Protein AF-A0A3B8Z4P3-F1 (afdb_monomer_lite)

Sequence (213 aa):
MPDVTVLRRQRYLVLLTFVLATAVILSGFALGPSGKSRAAFTLEGNPIWDAGARAEALLPPEGRDVPLFVGPGLEEGEGNVLALSVLRELSRRHDEVMANDRISRHFASHYSSMVQMEVTGPWGMAETVRMIMNQESPVSQQINWTGPRFEDATDADLANVLTRLFEIESESGRRPYAKFVSGLEQQTDGSWRAGAFYILGMANTNSLYGPNG

Foldseek 3Di:
DPDPVVVVVVVVVVVVVVVVVVVVVVVCVVVPDDAPDCCVQADPPDPPRNVVVVCCVVVPLAWDKDKDKDFDDPPRPFDFCLFLVNLVVVVVVQVVQCVDPLRQVFFDWDQDPLQRGTDTGWADPSVSLQCLQQVNGPVVVVLVPDDHHSVPDDQVSSLSSVVSLQPDADPVRDRPNQVQFAPWDQDPVSGIGGRIGIIITIGNVCSVVPPRD

Radius of gyration: 30.02 Å; chains: 1; bounding box: 60×38×106 Å

pLDDT: mean 79.52, std 14.69, range [38.44, 97.56]

Secondary structure (DSSP, 8-state):
---HHHHHHHHHHHHHHHHHHHHHHHHHHHSS--S--GGGG--TT-TTT-HHHHHHHHS-SSSEE-PEEE---TTS----TTSHHHHHHHHHHHHHHHH-HHHHTTBPEEEETTTTEEEES-B-HHHHHHHHHTT-SHHHHHTT--S--GGG--HHHHHHHHHHHHT---TTS--HHHHTEET-EE-TTS-EE-SEEEEB-EE-HHHHH-TT-

Structure (mmCIF, N/CA/C/O backbone):
data_AF-A0A3B8Z4P3-F1
#
_entry.id   AF-A0A3B8Z4P3-F1
#
loop_
_atom_site.group_PDB
_atom_site.id
_atom_site.type_symbol
_atom_site.label_atom_id
_atom_site.label_alt_id
_atom_site.label_comp_id
_atom_site.label_asym_id
_atom_site.label_entity_id
_atom_site.label_seq_id
_atom_site.pdbx_PDB_ins_code
_atom_site.Cartn_x
_atom_site.Cartn_y
_atom_site.Cartn_z
_atom_site.occupancy
_atom_site.B_iso_or_equiv
_atom_site.auth_seq_id
_atom_site.auth_comp_id
_atom_site.auth_asym_id
_atom_site.auth_atom_id
_atom_site.pdbx_PDB_model_num
ATOM 1 N N . MET A 1 1 ? 31.392 6.139 -85.429 1.00 55.06 1 MET A N 1
ATOM 2 C CA . MET A 1 1 ? 30.644 5.273 -84.490 1.00 55.06 1 MET A CA 1
ATOM 3 C C . MET A 1 1 ? 31.539 5.035 -83.285 1.00 55.06 1 MET A C 1
ATOM 5 O O . MET A 1 1 ? 32.701 4.723 -83.522 1.00 55.06 1 MET A O 1
ATOM 9 N N . PRO A 1 2 ? 31.085 5.260 -82.040 1.00 59.06 2 PRO A N 1
ATOM 10 C CA . PRO A 1 2 ? 31.928 5.009 -80.878 1.00 59.06 2 PRO A CA 1
ATOM 11 C C . PRO A 1 2 ? 32.243 3.513 -80.792 1.00 59.06 2 PRO A C 1
ATOM 13 O O . PRO A 1 2 ? 31.369 2.681 -81.033 1.00 59.06 2 PRO A O 1
ATOM 16 N N . ASP A 1 3 ? 33.494 3.186 -80.480 1.00 75.94 3 ASP A N 1
ATOM 17 C CA . ASP A 1 3 ? 33.961 1.810 -80.356 1.00 75.94 3 ASP A CA 1
ATOM 18 C C . ASP A 1 3 ? 33.154 1.077 -79.270 1.00 75.94 3 ASP A C 1
ATOM 20 O O . ASP A 1 3 ? 33.054 1.518 -78.119 1.00 75.94 3 ASP A O 1
ATOM 24 N N . VAL A 1 4 ? 32.549 -0.048 -79.651 1.00 72.44 4 VAL A N 1
ATOM 25 C CA . VAL A 1 4 ? 31.680 -0.868 -78.796 1.00 72.44 4 VAL A CA 1
ATOM 26 C C . VAL A 1 4 ? 32.416 -1.315 -77.528 1.00 72.44 4 VAL A C 1
ATOM 28 O O . VAL A 1 4 ? 31.800 -1.463 -76.469 1.00 72.44 4 VAL A O 1
ATOM 31 N N . THR A 1 5 ? 33.738 -1.479 -77.600 1.00 74.50 5 THR A N 1
ATOM 32 C CA . THR A 1 5 ? 34.575 -1.832 -76.447 1.00 74.50 5 THR A CA 1
ATOM 33 C C . THR A 1 5 ? 34.706 -0.681 -75.443 1.00 74.50 5 THR A C 1
ATOM 35 O O . THR A 1 5 ? 34.626 -0.910 -74.232 1.00 74.50 5 THR A O 1
ATOM 38 N N . VAL A 1 6 ? 34.802 0.563 -75.922 1.00 77.12 6 VAL A N 1
ATOM 39 C CA . VAL A 1 6 ? 34.868 1.780 -75.096 1.00 77.12 6 VAL A CA 1
ATOM 40 C C . VAL A 1 6 ? 33.536 2.025 -74.390 1.00 77.12 6 VAL A C 1
ATOM 42 O O . VAL A 1 6 ? 33.515 2.237 -73.176 1.00 77.12 6 VAL A O 1
ATOM 45 N N . LEU A 1 7 ? 32.419 1.897 -75.113 1.00 75.69 7 LEU A N 1
ATOM 46 C CA . LEU A 1 7 ? 31.072 2.023 -74.543 1.00 75.69 7 LEU A CA 1
ATOM 47 C C . LEU A 1 7 ? 30.794 0.947 -73.482 1.00 75.69 7 LEU A C 1
ATOM 49 O O . LEU A 1 7 ? 30.212 1.228 -72.431 1.00 75.69 7 LEU A O 1
ATOM 53 N N . ARG A 1 8 ? 31.251 -0.290 -73.716 1.00 79.00 8 ARG A N 1
ATOM 54 C CA . ARG A 1 8 ? 31.120 -1.395 -72.757 1.00 79.00 8 ARG A CA 1
ATOM 55 C C . ARG A 1 8 ? 31.940 -1.137 -71.487 1.00 79.00 8 ARG A C 1
ATOM 57 O O . ARG A 1 8 ? 31.427 -1.342 -70.389 1.00 79.00 8 ARG A O 1
ATOM 64 N N . ARG A 1 9 ? 33.174 -0.639 -71.615 1.00 80.81 9 ARG A N 1
ATOM 65 C CA . ARG A 1 9 ? 34.031 -0.285 -70.470 1.00 80.81 9 ARG A CA 1
ATOM 66 C C . ARG A 1 9 ? 33.449 0.871 -69.652 1.00 80.81 9 ARG A C 1
ATOM 68 O O . ARG A 1 9 ? 33.420 0.778 -68.429 1.00 80.81 9 ARG A O 1
ATOM 75 N N . GLN A 1 10 ? 32.928 1.910 -70.308 1.00 83.25 10 GLN A N 1
ATOM 76 C CA . GLN A 1 10 ? 32.248 3.025 -69.637 1.00 83.25 10 GLN A CA 1
ATOM 77 C C . GLN A 1 10 ? 31.000 2.563 -68.878 1.00 83.25 10 GLN A C 1
ATOM 79 O O . GLN A 1 10 ? 30.818 2.945 -67.726 1.00 83.25 10 GLN A O 1
ATOM 84 N N . ARG A 1 11 ? 30.183 1.679 -69.466 1.00 84.81 11 ARG A N 1
ATOM 85 C CA . ARG A 1 11 ? 29.012 1.100 -68.789 1.00 84.81 11 ARG A CA 1
ATOM 86 C C . ARG A 1 11 ? 29.397 0.344 -67.516 1.00 84.81 11 ARG A C 1
ATOM 88 O O . ARG A 1 11 ? 28.762 0.546 -66.486 1.00 84.81 11 ARG A O 1
ATOM 95 N N . TYR A 1 12 ? 30.425 -0.504 -67.567 1.00 89.00 12 TYR A N 1
ATOM 96 C CA . TYR A 1 12 ? 30.885 -1.223 -66.374 1.00 89.00 12 TYR A CA 1
ATOM 97 C C . TYR A 1 12 ? 31.449 -0.284 -65.309 1.00 89.00 12 TYR A C 1
ATOM 99 O O . TYR A 1 12 ? 31.212 -0.505 -64.127 1.00 89.00 12 TYR A O 1
ATOM 107 N N . LEU A 1 13 ? 32.137 0.783 -65.716 1.00 90.44 13 LEU A N 1
ATOM 108 C CA . LEU A 1 13 ? 32.695 1.764 -64.789 1.00 90.44 13 LEU A CA 1
ATOM 109 C C . LEU A 1 13 ? 31.592 2.569 -64.083 1.00 90.44 13 LEU A C 1
ATOM 111 O O . LEU A 1 13 ? 31.631 2.723 -62.864 1.00 90.44 13 LEU A O 1
ATOM 115 N N . VAL A 1 14 ? 30.558 2.995 -64.815 1.00 91.94 14 VAL A N 1
ATOM 116 C CA . VAL A 1 14 ? 29.373 3.657 -64.241 1.00 91.94 14 VAL A CA 1
ATOM 117 C C . VAL A 1 14 ? 28.626 2.728 -63.283 1.00 91.94 14 VAL A C 1
ATOM 119 O O . VAL A 1 14 ? 28.297 3.142 -62.175 1.00 91.94 14 VAL A O 1
ATOM 122 N N . LEU A 1 15 ? 28.410 1.464 -63.664 1.00 92.25 15 LEU A N 1
ATOM 123 C CA . LEU A 1 15 ? 27.760 0.477 -62.795 1.00 92.25 15 LEU A CA 1
ATOM 124 C C . LEU A 1 15 ? 28.571 0.217 -61.522 1.00 92.25 15 LEU A C 1
ATOM 126 O O . LEU A 1 15 ? 27.997 0.185 -60.438 1.00 92.25 15 LEU A O 1
ATOM 130 N N . LEU A 1 16 ? 29.895 0.091 -61.632 1.00 93.81 16 LEU A N 1
ATOM 131 C CA . LEU A 1 16 ? 30.779 -0.072 -60.479 1.00 93.81 16 LEU A CA 1
ATOM 132 C C . LEU A 1 16 ? 30.683 1.135 -59.539 1.00 93.81 16 LEU A C 1
ATOM 134 O O . LEU A 1 16 ? 30.543 0.964 -58.333 1.00 93.81 16 LEU A O 1
ATOM 138 N N . THR A 1 17 ? 30.713 2.349 -60.093 1.00 93.12 17 THR A N 1
ATOM 139 C CA . THR A 1 17 ? 30.658 3.586 -59.302 1.00 93.12 17 THR A CA 1
ATOM 140 C C . THR A 1 17 ? 29.303 3.722 -58.606 1.00 93.12 17 THR A C 1
ATOM 142 O O . THR A 1 17 ? 29.244 4.083 -57.433 1.00 93.12 17 THR A O 1
ATOM 145 N N . PHE A 1 18 ? 28.217 3.358 -59.292 1.00 93.56 18 PHE A N 1
ATOM 146 C CA . PHE A 1 18 ? 26.873 3.328 -58.722 1.00 93.56 18 PHE A CA 1
ATOM 147 C C . PHE A 1 18 ? 26.757 2.321 -57.572 1.00 93.56 18 PHE A C 1
ATOM 149 O O . PHE A 1 18 ? 26.226 2.660 -56.517 1.00 93.56 18 PHE A O 1
ATOM 156 N N . VAL A 1 19 ? 27.291 1.107 -57.737 1.00 94.12 19 VAL A N 1
ATOM 157 C CA . VAL A 1 19 ? 27.301 0.088 -56.676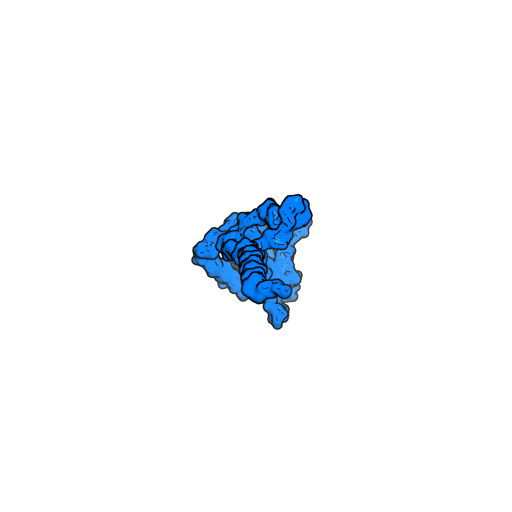 1.00 94.12 19 VAL A CA 1
ATOM 158 C C . VAL A 1 19 ? 28.101 0.568 -55.466 1.00 94.12 19 VAL A C 1
ATOM 160 O O . VAL A 1 19 ? 27.628 0.437 -54.340 1.00 94.12 19 VAL A O 1
ATOM 163 N N . LEU A 1 20 ? 29.271 1.174 -55.682 1.00 93.94 20 LEU A N 1
ATOM 164 C CA . LEU A 1 20 ? 30.115 1.682 -54.598 1.00 93.94 20 LEU A CA 1
ATOM 165 C C . LEU A 1 20 ? 29.435 2.826 -53.841 1.00 93.94 20 LEU A C 1
ATOM 167 O O . LEU A 1 20 ? 29.378 2.802 -52.614 1.00 93.94 20 LEU A O 1
ATOM 171 N N . ALA A 1 21 ? 28.855 3.787 -54.564 1.00 91.06 21 ALA A N 1
ATOM 172 C CA . ALA A 1 21 ? 28.101 4.883 -53.964 1.00 91.06 21 ALA A CA 1
ATOM 173 C C . ALA A 1 21 ? 26.883 4.368 -53.180 1.00 91.06 21 ALA A C 1
ATOM 175 O O . ALA A 1 21 ? 26.631 4.807 -52.060 1.00 91.06 21 ALA A O 1
ATOM 176 N N . THR A 1 22 ? 26.167 3.386 -53.730 1.00 89.81 22 THR A N 1
ATOM 177 C CA . THR A 1 22 ? 25.009 2.771 -53.069 1.00 89.81 22 THR A CA 1
ATOM 178 C C . THR A 1 22 ? 25.423 2.028 -51.799 1.00 89.81 22 THR A C 1
ATOM 180 O O . THR A 1 22 ? 24.759 2.164 -50.776 1.00 89.81 22 THR A O 1
ATOM 183 N N . ALA A 1 23 ? 26.539 1.294 -51.818 1.00 88.00 23 ALA A N 1
ATOM 184 C CA . ALA A 1 23 ? 27.059 0.597 -50.643 1.00 88.00 23 ALA A CA 1
ATOM 185 C C . ALA A 1 23 ? 27.457 1.570 -49.519 1.00 88.00 23 ALA A C 1
ATOM 187 O O . ALA A 1 23 ? 27.154 1.320 -48.354 1.00 88.00 23 ALA A O 1
ATOM 188 N N . VAL A 1 24 ? 28.069 2.708 -49.867 1.00 87.50 24 VAL A N 1
ATOM 189 C CA . VAL A 1 24 ? 28.395 3.774 -48.906 1.00 87.50 24 VAL A CA 1
ATOM 190 C C . VAL A 1 24 ? 27.126 4.360 -48.285 1.00 87.50 24 VAL A C 1
ATOM 192 O O . VAL A 1 24 ? 27.052 4.472 -47.065 1.00 87.50 24 VAL A O 1
ATOM 195 N N . ILE A 1 25 ? 26.097 4.662 -49.082 1.00 85.19 25 ILE A N 1
ATOM 196 C CA . ILE A 1 25 ? 24.823 5.193 -48.568 1.00 85.19 25 ILE A CA 1
ATOM 197 C C . ILE A 1 25 ? 24.126 4.165 -47.664 1.00 85.19 25 ILE A C 1
ATOM 199 O O . ILE A 1 25 ? 23.678 4.500 -46.568 1.00 85.19 25 ILE A O 1
ATOM 203 N N . LEU A 1 26 ? 24.068 2.901 -48.092 1.00 84.44 26 LEU A N 1
ATOM 204 C CA . LEU A 1 26 ? 23.396 1.842 -47.340 1.00 84.44 26 LEU A CA 1
ATOM 205 C C . LEU A 1 26 ? 24.122 1.461 -46.044 1.00 84.44 26 LEU A C 1
ATOM 207 O O . LEU A 1 26 ? 23.471 1.012 -45.102 1.00 84.44 26 LEU A O 1
ATOM 211 N N . SER A 1 27 ? 25.436 1.694 -45.945 1.00 79.69 27 SER A N 1
ATOM 212 C CA . SER A 1 27 ? 26.188 1.476 -44.700 1.00 79.69 27 SER A CA 1
ATOM 213 C C . SER A 1 27 ? 25.663 2.316 -43.526 1.00 79.69 27 SER A C 1
ATOM 215 O O . SER A 1 27 ? 25.722 1.872 -42.379 1.00 79.69 27 SER A O 1
ATOM 217 N N . GLY A 1 28 ? 25.049 3.473 -43.807 1.00 67.69 28 GLY A N 1
ATOM 218 C CA . GLY A 1 28 ? 24.414 4.318 -42.796 1.00 67.69 28 GLY A CA 1
ATOM 219 C C . GLY A 1 28 ? 23.202 3.671 -42.118 1.00 67.69 28 GLY A C 1
ATOM 220 O O . GLY A 1 28 ? 22.924 3.981 -40.965 1.00 67.69 28 GLY A O 1
ATOM 221 N N . PHE A 1 29 ? 22.518 2.723 -42.771 1.00 71.62 29 PHE A N 1
ATOM 222 C CA . PHE A 1 29 ? 21.411 1.982 -42.149 1.00 71.62 29 PHE A CA 1
ATOM 223 C C . PHE A 1 29 ? 21.894 0.933 -41.141 1.00 71.62 29 PHE A C 1
ATOM 225 O O . PHE A 1 29 ? 21.177 0.636 -40.191 1.00 71.62 29 PHE A O 1
ATOM 232 N N . ALA A 1 30 ? 23.104 0.390 -41.316 1.00 65.38 30 ALA A N 1
ATOM 233 C CA . ALA A 1 30 ? 23.699 -0.559 -40.372 1.00 65.38 30 ALA A CA 1
ATOM 234 C C . ALA A 1 30 ? 24.331 0.133 -39.150 1.00 65.38 30 ALA A C 1
ATOM 236 O O . ALA A 1 30 ? 24.453 -0.481 -38.094 1.00 65.38 30 ALA A O 1
ATOM 237 N N . LEU A 1 31 ? 24.733 1.400 -39.298 1.00 63.25 31 LEU A N 1
ATOM 238 C CA . LEU A 1 31 ? 25.358 2.219 -38.250 1.00 63.25 31 LEU A CA 1
ATOM 239 C C . LEU A 1 31 ? 24.393 3.238 -37.619 1.00 63.25 31 LEU A C 1
ATOM 241 O O . LEU A 1 31 ? 24.801 4.030 -36.771 1.00 63.25 31 LEU A O 1
ATOM 245 N N . GLY A 1 32 ? 23.127 3.247 -38.045 1.00 56.12 32 GLY A N 1
ATOM 246 C CA . GLY A 1 32 ? 22.099 4.119 -37.489 1.00 56.12 32 GLY A CA 1
ATOM 247 C C . GLY A 1 32 ? 21.774 3.760 -36.032 1.00 56.12 32 GLY A C 1
ATOM 248 O O . GLY A 1 32 ? 21.980 2.616 -35.622 1.00 56.12 32 GLY A O 1
ATOM 249 N N . PRO A 1 33 ? 21.247 4.701 -35.227 1.00 55.69 33 PRO A N 1
ATOM 250 C CA . PRO A 1 33 ? 20.920 4.431 -33.832 1.00 55.69 33 PRO A CA 1
ATOM 251 C C . PRO A 1 33 ? 19.849 3.337 -33.737 1.00 55.69 33 PRO A C 1
ATOM 253 O O . PRO A 1 33 ? 18.683 3.559 -34.058 1.00 55.69 33 PRO A O 1
ATOM 256 N N . SER A 1 34 ? 20.231 2.143 -33.288 1.00 57.91 34 SER A N 1
ATOM 257 C CA . SER A 1 34 ? 19.300 1.052 -33.008 1.00 57.91 34 SER A CA 1
ATOM 258 C C . SER A 1 34 ? 19.032 0.997 -31.506 1.00 57.91 34 SER A C 1
ATOM 260 O O . SER A 1 34 ? 19.802 0.409 -30.747 1.00 57.91 34 SER A O 1
ATOM 262 N N . GLY A 1 35 ? 17.950 1.622 -31.050 1.00 53.81 35 GLY A N 1
ATOM 263 C CA . GLY A 1 35 ? 17.548 1.533 -29.649 1.00 53.81 35 GLY A CA 1
ATOM 264 C C . GLY A 1 35 ? 16.204 2.190 -29.372 1.00 53.81 35 GLY A C 1
ATOM 265 O O . GLY A 1 35 ? 15.831 3.160 -30.024 1.00 53.81 35 GLY A O 1
ATOM 266 N N . LYS A 1 36 ? 15.494 1.703 -28.349 1.00 48.50 36 LYS A N 1
ATOM 267 C CA . LYS A 1 36 ? 14.300 2.353 -27.774 1.00 48.50 36 LYS A CA 1
ATOM 268 C C . LYS A 1 36 ? 14.688 3.529 -26.862 1.00 48.50 36 LYS A C 1
ATOM 270 O O . LYS A 1 36 ? 14.076 3.752 -25.821 1.00 48.50 36 LYS A O 1
ATOM 275 N N . SER A 1 37 ? 15.761 4.237 -27.211 1.00 48.34 37 SER A N 1
ATOM 276 C CA . SER A 1 37 ? 16.255 5.346 -26.405 1.00 48.34 37 SER A CA 1
ATOM 277 C C . SER A 1 37 ? 15.236 6.478 -26.440 1.00 48.34 37 SER A C 1
ATOM 279 O O . SER A 1 37 ? 14.775 6.881 -27.511 1.00 48.34 37 SER A O 1
ATOM 281 N N . ARG A 1 38 ? 14.918 7.032 -25.264 1.00 49.16 38 ARG A N 1
ATOM 282 C CA . ARG A 1 38 ? 14.058 8.219 -25.127 1.00 49.16 38 ARG A CA 1
ATOM 283 C C . ARG A 1 38 ? 14.603 9.431 -25.899 1.00 49.16 38 ARG A C 1
ATOM 285 O O . ARG A 1 38 ? 13.848 10.366 -26.141 1.00 49.16 38 ARG A O 1
ATOM 292 N N . ALA A 1 39 ? 15.861 9.371 -26.355 1.00 49.94 39 ALA A N 1
ATOM 293 C CA . ALA A 1 39 ? 16.490 10.356 -27.226 1.00 49.94 39 ALA A CA 1
ATOM 294 C C . ALA A 1 39 ? 15.756 10.573 -28.565 1.00 49.94 39 ALA A C 1
ATOM 296 O O . ALA A 1 39 ? 15.832 11.656 -29.136 1.00 49.94 39 ALA A O 1
ATOM 297 N N . ALA A 1 40 ? 14.993 9.586 -29.055 1.00 53.22 40 ALA A N 1
ATOM 298 C CA . ALA A 1 40 ? 14.166 9.751 -30.257 1.00 53.22 40 ALA A CA 1
ATOM 299 C C . ALA A 1 40 ? 13.043 10.799 -30.085 1.00 53.22 40 ALA A C 1
ATOM 301 O O . ALA A 1 40 ? 12.504 11.291 -31.073 1.00 53.22 40 ALA A O 1
ATOM 302 N N . PHE A 1 41 ? 12.707 11.151 -28.838 1.00 51.84 41 PHE A N 1
ATOM 303 C CA . PHE A 1 41 ? 11.718 12.172 -28.489 1.00 51.84 41 PHE A CA 1
ATOM 304 C C . PHE A 1 41 ? 12.361 13.463 -27.963 1.00 51.84 41 PHE A C 1
ATOM 306 O O . PHE A 1 41 ? 11.648 14.318 -27.436 1.00 51.84 41 PHE A O 1
ATOM 313 N N . THR A 1 42 ? 13.687 13.613 -28.093 1.00 56.53 42 THR A N 1
ATOM 314 C CA . THR A 1 42 ? 14.413 14.808 -27.650 1.00 56.53 42 THR A CA 1
ATOM 315 C C . THR A 1 42 ? 15.116 15.531 -28.785 1.00 56.53 42 THR A C 1
ATOM 317 O O . THR A 1 42 ? 15.856 14.921 -29.549 1.00 56.53 42 THR A O 1
ATOM 320 N N . LEU A 1 43 ? 14.931 16.850 -28.858 1.00 61.47 43 LEU A N 1
ATOM 321 C CA . LEU A 1 43 ? 15.752 17.731 -29.690 1.00 61.47 43 LEU A CA 1
ATOM 322 C C . LEU A 1 43 ? 16.875 18.310 -28.830 1.00 61.47 43 LEU A C 1
ATOM 324 O O . LEU A 1 43 ? 16.618 19.100 -27.919 1.00 61.47 43 LEU A O 1
ATOM 328 N N . GLU A 1 44 ? 18.108 17.908 -29.131 1.00 60.09 44 GLU A N 1
ATOM 329 C CA . GLU A 1 44 ? 19.313 18.384 -28.451 1.00 60.09 44 GLU A CA 1
ATOM 330 C C . GLU A 1 44 ? 19.406 19.918 -28.523 1.00 60.09 44 GLU A C 1
ATOM 332 O O . GLU A 1 44 ? 19.225 20.524 -29.581 1.00 60.09 44 GLU A O 1
ATOM 337 N N . GLY A 1 45 ? 19.619 20.562 -27.371 1.00 62.88 45 GLY A N 1
ATOM 338 C CA . GLY A 1 45 ? 19.690 22.022 -27.261 1.00 62.88 45 GLY A CA 1
ATOM 339 C C . GLY A 1 45 ? 18.342 22.757 -27.297 1.00 62.88 45 GLY A C 1
ATOM 340 O O . GLY A 1 45 ? 18.340 23.988 -27.311 1.00 62.88 45 GLY A O 1
ATOM 341 N N . ASN A 1 46 ? 17.197 22.056 -27.292 1.00 64.62 46 ASN A N 1
ATOM 342 C CA . ASN A 1 46 ? 15.874 22.686 -27.261 1.00 64.62 46 ASN A CA 1
ATOM 343 C C . ASN A 1 46 ? 15.204 22.635 -25.870 1.00 64.62 46 ASN A C 1
ATOM 345 O O . ASN A 1 46 ? 14.682 21.586 -25.479 1.00 64.62 46 ASN A O 1
ATOM 349 N N . PRO A 1 47 ? 15.060 23.811 -25.220 1.00 59.16 47 PRO A N 1
ATOM 350 C CA . PRO A 1 47 ? 14.161 24.177 -24.136 1.00 59.16 47 PRO A CA 1
ATOM 351 C C . PRO A 1 47 ? 13.033 23.255 -23.745 1.00 59.16 47 PRO A C 1
ATOM 353 O O . PRO A 1 47 ? 12.795 22.972 -22.579 1.00 59.16 47 PRO A O 1
ATOM 356 N N . ILE A 1 48 ? 12.249 22.965 -24.780 1.00 58.47 48 ILE A N 1
ATOM 357 C CA . ILE A 1 48 ? 10.865 22.508 -24.759 1.00 58.47 48 ILE A CA 1
ATOM 358 C C . ILE A 1 48 ? 10.792 21.036 -25.147 1.00 58.47 48 ILE A C 1
ATOM 360 O O . ILE A 1 48 ? 9.966 20.314 -24.591 1.00 58.47 48 ILE A O 1
ATOM 364 N N . TRP A 1 49 ? 11.729 20.558 -25.961 1.00 55.59 49 TRP A N 1
ATOM 365 C CA . TRP A 1 49 ? 11.769 19.178 -26.438 1.00 55.59 49 TRP A CA 1
ATOM 366 C C . TRP A 1 49 ? 12.863 18.331 -25.799 1.00 55.59 49 TRP A C 1
ATOM 368 O O . TRP A 1 49 ? 12.872 17.129 -26.007 1.00 55.59 49 TRP A O 1
ATOM 378 N N . ASP A 1 50 ? 13.720 18.887 -24.947 1.00 63.34 50 ASP A N 1
ATOM 379 C CA . ASP A 1 50 ? 14.620 18.096 -24.104 1.00 63.34 50 ASP A CA 1
ATOM 380 C C . ASP A 1 50 ? 13.867 17.476 -22.910 1.00 63.34 50 ASP A C 1
ATOM 382 O O . ASP A 1 50 ? 14.063 17.828 -21.745 1.00 63.34 50 ASP A O 1
ATOM 386 N N . ALA A 1 51 ? 12.867 16.650 -23.221 1.00 55.41 51 ALA A N 1
ATOM 387 C CA . ALA A 1 51 ? 12.060 15.937 -22.239 1.00 55.41 51 ALA A CA 1
ATOM 388 C C . ALA A 1 51 ? 12.876 14.839 -21.542 1.00 55.41 51 ALA A C 1
ATOM 390 O O . ALA A 1 51 ? 12.582 14.501 -20.402 1.00 55.41 51 ALA A O 1
ATOM 391 N N . GLY A 1 52 ? 13.915 14.319 -22.203 1.00 53.53 52 GLY A N 1
ATOM 392 C CA . GLY A 1 52 ? 14.844 13.334 -21.661 1.00 53.53 52 GLY A CA 1
ATOM 393 C C . GLY A 1 52 ? 15.702 13.916 -20.546 1.00 53.53 52 GLY A C 1
ATOM 394 O O . GLY A 1 52 ? 15.627 13.410 -19.431 1.00 53.53 52 GLY A O 1
ATOM 395 N N . ALA A 1 53 ? 16.436 15.010 -20.786 1.00 58.34 53 ALA A N 1
ATOM 396 C CA . ALA A 1 53 ? 17.255 15.612 -19.732 1.00 58.34 53 ALA A CA 1
ATOM 397 C C . ALA A 1 53 ? 16.402 16.253 -18.631 1.00 58.34 53 ALA A C 1
ATOM 399 O O . ALA A 1 53 ? 16.785 16.216 -17.466 1.00 58.34 53 ALA A O 1
ATOM 400 N N . ARG A 1 54 ? 15.213 16.790 -18.954 1.00 59.47 54 ARG A N 1
ATOM 401 C CA . ARG A 1 54 ? 14.279 17.265 -17.917 1.00 59.47 54 ARG A CA 1
ATOM 402 C C . ARG A 1 54 ? 13.677 16.135 -17.099 1.00 59.47 54 ARG A C 1
ATOM 404 O O . ARG A 1 54 ? 13.556 16.304 -15.895 1.00 59.47 54 ARG A O 1
ATOM 411 N N . ALA A 1 55 ? 13.325 15.002 -17.701 1.00 55.16 55 ALA A N 1
ATOM 412 C CA . ALA A 1 55 ? 12.920 13.831 -16.934 1.00 55.16 55 ALA A CA 1
ATOM 413 C C . ALA A 1 55 ? 14.084 13.310 -16.083 1.00 55.16 55 ALA A C 1
ATOM 415 O O . ALA A 1 55 ? 13.861 12.969 -14.936 1.00 55.16 55 ALA A O 1
ATOM 416 N N . GLU A 1 56 ? 15.319 13.312 -16.576 1.00 56.81 56 GLU A N 1
ATOM 417 C CA . GLU A 1 56 ? 16.482 12.884 -15.788 1.00 56.81 56 GLU A CA 1
ATOM 418 C C . GLU A 1 56 ? 16.780 13.842 -14.616 1.00 56.81 56 GLU A C 1
ATOM 420 O O . GLU A 1 56 ? 17.096 13.400 -13.516 1.00 56.81 56 GLU A O 1
ATOM 425 N N . ALA A 1 57 ? 16.627 15.154 -14.824 1.00 59.59 57 ALA A N 1
ATOM 426 C CA . ALA A 1 57 ? 16.886 16.180 -13.812 1.00 59.59 57 ALA A CA 1
ATOM 427 C C . ALA A 1 57 ? 15.742 16.357 -12.796 1.00 59.59 57 ALA A C 1
ATOM 429 O O . ALA A 1 57 ? 15.999 16.658 -11.633 1.00 59.59 57 ALA A O 1
ATOM 430 N N . LEU A 1 58 ? 14.484 16.214 -13.228 1.00 54.88 58 LEU A N 1
ATOM 431 C CA . LEU A 1 58 ? 13.293 16.400 -12.384 1.00 54.88 58 LEU A CA 1
ATOM 432 C C . LEU A 1 58 ? 12.745 15.082 -11.823 1.00 54.88 58 LEU A C 1
ATOM 434 O O . LEU A 1 58 ? 12.033 15.101 -10.824 1.00 54.88 58 LEU A O 1
ATOM 438 N N . LEU A 1 59 ? 13.043 13.953 -12.468 1.00 53.31 59 LEU A N 1
ATOM 439 C CA . LEU A 1 59 ? 12.629 12.603 -12.073 1.00 53.31 59 LEU A CA 1
ATOM 440 C C . LEU A 1 59 ? 13.863 11.682 -12.052 1.00 53.31 59 LEU A C 1
ATOM 442 O O . LEU A 1 59 ? 13.930 10.731 -12.848 1.00 53.31 59 LEU A O 1
ATOM 446 N N . PRO A 1 60 ? 14.845 11.957 -11.170 1.00 52.81 60 PRO A N 1
ATOM 447 C CA . PRO A 1 60 ? 16.074 11.184 -11.112 1.00 52.81 60 PRO A CA 1
ATOM 448 C C . PRO A 1 60 ? 15.774 9.681 -10.960 1.00 52.81 60 PRO A C 1
ATOM 450 O O . PRO A 1 60 ? 14.745 9.284 -10.401 1.00 52.81 60 PRO A O 1
ATOM 453 N N . PRO A 1 61 ? 16.625 8.809 -11.517 1.00 50.44 61 PRO A N 1
ATOM 454 C CA . PRO A 1 61 ? 16.383 7.365 -11.547 1.00 50.44 61 PRO A CA 1
ATOM 455 C C . PRO A 1 61 ? 16.359 6.699 -10.160 1.00 50.44 61 PRO A C 1
ATOM 457 O O . PRO A 1 61 ? 15.884 5.566 -10.020 1.00 50.44 61 PRO A O 1
ATOM 460 N N . GLU A 1 62 ? 16.870 7.392 -9.146 1.00 56.84 62 GLU A N 1
ATOM 461 C CA . GLU A 1 62 ? 16.960 6.923 -7.770 1.00 56.84 62 GLU A CA 1
ATOM 462 C C . GLU A 1 62 ? 15.664 7.224 -7.007 1.00 56.84 62 GLU A C 1
ATOM 464 O O . GLU A 1 62 ? 15.259 8.374 -6.877 1.00 56.84 62 GLU A O 1
ATOM 469 N N . GLY A 1 63 ? 15.018 6.165 -6.506 1.00 59.31 63 GLY A N 1
ATOM 470 C CA . GLY A 1 63 ? 13.889 6.263 -5.583 1.00 59.31 63 GLY A CA 1
ATOM 471 C C . GLY A 1 63 ? 12.589 6.762 -6.214 1.00 59.31 63 GLY A C 1
ATOM 472 O O . GLY A 1 63 ? 12.083 7.815 -5.840 1.00 59.31 63 GLY A O 1
ATOM 473 N N . ARG A 1 64 ? 12.009 5.990 -7.143 1.00 64.31 64 ARG A N 1
ATOM 474 C CA . ARG A 1 64 ? 10.684 6.313 -7.699 1.00 64.31 64 ARG A CA 1
ATOM 475 C C . ARG A 1 64 ? 9.577 5.605 -6.943 1.00 64.31 64 ARG A C 1
ATOM 477 O O . ARG A 1 64 ? 9.725 4.424 -6.632 1.00 64.31 64 ARG A O 1
ATOM 484 N N . ASP A 1 65 ? 8.455 6.299 -6.780 1.00 65.50 65 ASP A N 1
ATOM 485 C CA . ASP A 1 65 ? 7.187 5.673 -6.429 1.00 65.50 65 ASP A CA 1
ATOM 486 C C . ASP A 1 65 ? 6.761 4.726 -7.557 1.00 65.50 65 ASP A C 1
ATOM 488 O O . ASP A 1 65 ? 6.636 5.129 -8.717 1.00 65.50 65 ASP A O 1
ATOM 492 N N . VAL A 1 66 ? 6.539 3.459 -7.222 1.00 65.31 66 VAL A N 1
ATOM 493 C CA . VAL A 1 66 ? 5.920 2.467 -8.104 1.00 65.31 66 VAL A CA 1
ATOM 494 C C . VAL A 1 66 ? 4.458 2.322 -7.677 1.00 65.31 66 VAL A C 1
ATOM 496 O O . VAL A 1 66 ? 4.175 1.520 -6.786 1.00 65.31 66 VAL A O 1
ATOM 499 N N . PRO A 1 67 ? 3.521 3.105 -8.252 1.00 66.38 67 PRO A N 1
ATOM 500 C CA . PRO A 1 67 ? 2.117 3.001 -7.897 1.00 66.38 67 PRO A CA 1
ATOM 501 C C . PRO A 1 67 ? 1.541 1.692 -8.440 1.00 66.38 67 PRO A C 1
ATOM 503 O O . PRO A 1 67 ? 1.468 1.494 -9.655 1.00 66.38 67 PRO A O 1
ATOM 506 N N . LEU A 1 68 ? 1.102 0.807 -7.548 1.00 72.25 68 LEU A N 1
ATOM 507 C CA . LEU A 1 68 ? 0.280 -0.343 -7.920 1.00 72.25 68 LEU A CA 1
ATOM 508 C C . LEU A 1 68 ? -1.186 -0.008 -7.658 1.00 72.25 68 LEU A C 1
ATOM 510 O O . LEU A 1 68 ? -1.547 0.340 -6.537 1.00 72.25 68 LEU A O 1
ATOM 514 N N . PHE A 1 69 ? -2.038 -0.120 -8.671 1.00 73.62 69 PHE A N 1
ATOM 515 C CA . PHE A 1 69 ? -3.476 0.059 -8.491 1.00 73.62 69 PHE A CA 1
ATOM 516 C C . PHE A 1 69 ? -4.113 -1.278 -8.135 1.00 73.62 69 PHE A C 1
ATOM 518 O O . PHE A 1 69 ? -3.981 -2.248 -8.880 1.00 73.62 69 PHE A O 1
ATOM 525 N N . VAL A 1 70 ? -4.808 -1.314 -7.002 1.00 79.19 70 VAL A N 1
ATOM 526 C CA . VAL A 1 70 ? -5.613 -2.461 -6.588 1.00 79.19 70 VAL A CA 1
ATOM 527 C C . VAL A 1 70 ? -7.072 -2.122 -6.850 1.00 79.19 70 VAL A C 1
ATOM 529 O O . VAL A 1 70 ? -7.579 -1.122 -6.344 1.00 79.19 70 VAL A O 1
ATOM 532 N N . GLY A 1 71 ? -7.736 -2.960 -7.632 1.00 75.19 71 GLY A N 1
ATOM 533 C CA . GLY A 1 71 ? -9.147 -2.857 -7.983 1.00 75.19 71 GLY A CA 1
ATOM 534 C C . GLY A 1 71 ? -9.631 -4.179 -8.580 1.00 75.19 71 GLY A C 1
ATOM 535 O O . GLY A 1 71 ? -8.808 -5.073 -8.804 1.00 75.19 71 GLY A O 1
ATOM 536 N N . PRO A 1 72 ? -10.940 -4.332 -8.822 1.00 73.19 72 PRO A N 1
ATOM 537 C CA . PRO A 1 72 ? -11.458 -5.499 -9.529 1.00 73.19 72 PRO A CA 1
ATOM 538 C C . PRO A 1 72 ? -10.850 -5.601 -10.935 1.00 73.19 72 PRO A C 1
ATOM 540 O O . PRO A 1 72 ? -10.469 -4.587 -11.533 1.00 73.19 72 PRO A O 1
ATOM 543 N N . GLY A 1 73 ? -10.771 -6.820 -11.478 1.00 70.44 73 GLY A N 1
ATOM 544 C CA . GLY A 1 73 ? -10.435 -7.013 -12.884 1.00 70.44 73 GLY A CA 1
ATOM 545 C C . GLY A 1 73 ? -11.390 -6.229 -13.788 1.00 70.44 73 GLY A C 1
ATOM 546 O O . GLY A 1 73 ? -12.557 -6.032 -13.453 1.00 70.44 73 GLY A O 1
ATOM 547 N N . LEU A 1 74 ? -10.909 -5.796 -14.958 1.00 65.38 74 LEU A N 1
ATOM 548 C CA . LEU A 1 74 ? -11.693 -4.986 -15.907 1.00 65.38 74 LEU A CA 1
ATOM 549 C C . LEU A 1 74 ? -13.022 -5.648 -16.321 1.00 65.38 74 LEU A C 1
ATOM 551 O O . LEU A 1 74 ? -13.954 -4.950 -16.711 1.00 65.38 74 LEU A O 1
ATOM 555 N N . GLU A 1 75 ? -13.106 -6.977 -16.223 1.00 68.00 75 GLU A N 1
ATOM 556 C CA . GLU A 1 75 ? -14.289 -7.779 -16.553 1.00 68.00 75 GLU A CA 1
ATOM 557 C C . GLU A 1 75 ? -15.035 -8.320 -15.315 1.00 68.00 75 GLU A C 1
ATOM 559 O O . GLU A 1 75 ? -16.109 -8.899 -15.453 1.00 68.00 75 GLU A O 1
ATOM 564 N N . GLU A 1 76 ? -14.507 -8.130 -14.100 1.00 62.78 76 GLU A N 1
ATOM 565 C CA . GLU A 1 76 ? -14.960 -8.834 -12.884 1.00 62.78 76 GLU A CA 1
ATOM 566 C C . GLU A 1 76 ? -16.012 -8.070 -12.054 1.00 62.78 76 GLU A C 1
ATOM 568 O O . GLU A 1 76 ? -16.361 -8.478 -10.948 1.00 62.78 76 GLU A O 1
ATOM 573 N N . GLY A 1 77 ? -16.600 -7.002 -12.595 1.00 66.00 77 GLY A N 1
ATOM 574 C CA . GLY A 1 77 ? -17.657 -6.249 -11.916 1.00 66.00 77 GLY A CA 1
ATOM 575 C C . GLY A 1 77 ? -17.162 -5.496 -10.675 1.00 66.00 77 GLY A C 1
ATOM 576 O O . GLY A 1 77 ? -16.019 -5.050 -10.609 1.00 66.00 77 GLY A O 1
ATOM 577 N N . GLU A 1 78 ? -18.047 -5.285 -9.699 1.00 70.50 78 GLU A N 1
ATOM 578 C CA . GLU A 1 78 ? -17.720 -4.521 -8.496 1.00 70.50 78 GLU A CA 1
ATOM 579 C C . GLU A 1 78 ? -17.068 -5.395 -7.407 1.00 70.50 78 GLU A C 1
ATOM 581 O O . GLU A 1 78 ? -17.710 -6.270 -6.830 1.00 70.50 78 GLU A O 1
ATOM 586 N N . GLY A 1 79 ? -15.804 -5.112 -7.073 1.00 78.50 79 GLY A N 1
ATOM 587 C CA . GLY A 1 79 ? -15.084 -5.729 -5.952 1.00 78.50 79 GLY A CA 1
ATOM 588 C C . GLY A 1 79 ? -14.977 -4.805 -4.734 1.00 78.50 79 GLY A C 1
ATOM 589 O O . GLY A 1 79 ? -15.001 -3.582 -4.876 1.00 78.50 79 GLY A O 1
ATOM 590 N N . ASN A 1 80 ? -14.835 -5.381 -3.535 1.00 88.69 80 ASN A N 1
ATOM 591 C CA . ASN A 1 80 ? -14.470 -4.634 -2.329 1.00 88.69 80 ASN A CA 1
ATOM 592 C C . ASN A 1 80 ? -12.982 -4.831 -2.018 1.00 88.69 80 ASN A C 1
ATOM 594 O O . ASN A 1 80 ? -12.589 -5.873 -1.492 1.00 88.69 80 ASN A O 1
ATOM 598 N N . VAL A 1 81 ? -12.162 -3.814 -2.287 1.00 90.50 81 VAL A N 1
ATOM 599 C CA . VAL A 1 81 ? -10.715 -3.887 -2.016 1.00 90.50 81 VAL A CA 1
ATOM 600 C C . VAL A 1 81 ? -10.370 -3.838 -0.523 1.00 90.50 81 VAL A C 1
ATOM 602 O O . VAL A 1 81 ? -9.238 -4.134 -0.155 1.00 90.50 81 VAL A O 1
ATOM 605 N N . LEU A 1 82 ? -11.329 -3.485 0.341 1.00 93.88 82 LEU A N 1
ATOM 606 C CA . LEU A 1 82 ? -11.178 -3.493 1.800 1.00 93.88 82 LEU A CA 1
ATOM 607 C C . LEU A 1 82 ? -11.638 -4.803 2.451 1.00 93.88 82 LEU A C 1
ATOM 609 O O . LEU A 1 82 ? -11.613 -4.895 3.672 1.00 93.88 82 LEU A O 1
ATOM 613 N N . ALA A 1 83 ? -12.066 -5.811 1.687 1.00 93.44 83 ALA A N 1
ATOM 614 C CA . ALA A 1 83 ? -12.426 -7.105 2.264 1.00 93.44 83 ALA A CA 1
ATOM 615 C C . ALA A 1 83 ? -11.207 -7.769 2.933 1.00 93.44 83 ALA A C 1
ATOM 617 O O . ALA A 1 83 ? -10.105 -7.744 2.379 1.00 93.44 83 ALA A O 1
ATOM 618 N N . LEU A 1 84 ? -11.401 -8.416 4.089 1.00 94.75 84 LEU A N 1
ATOM 619 C CA . LEU A 1 84 ? -10.305 -9.017 4.861 1.00 94.75 84 LEU A CA 1
ATOM 620 C C . LEU A 1 84 ? -9.504 -10.039 4.046 1.00 94.75 84 LEU A C 1
ATOM 622 O O . LEU A 1 84 ? -8.278 -10.077 4.125 1.00 94.75 84 LEU A O 1
ATOM 626 N N . SER A 1 85 ? -10.184 -10.831 3.217 1.00 93.25 85 SER A N 1
ATOM 627 C CA . SER A 1 85 ? -9.549 -11.786 2.302 1.00 93.25 85 SER A CA 1
ATOM 628 C C . SER A 1 85 ? -8.628 -11.111 1.281 1.00 93.25 85 SER A C 1
ATOM 630 O O . SER A 1 85 ? -7.544 -11.624 1.009 1.00 93.25 85 SER A O 1
ATOM 632 N N . VAL A 1 86 ? -9.021 -9.949 0.752 1.00 92.62 86 VAL A N 1
ATOM 633 C CA . VAL A 1 86 ? -8.215 -9.167 -0.195 1.00 92.62 86 VAL A CA 1
ATOM 634 C C . VAL A 1 86 ? -7.001 -8.575 0.507 1.00 92.62 86 VAL A C 1
ATOM 636 O O . VAL A 1 86 ? -5.887 -8.707 0.005 1.00 92.62 86 VAL A O 1
ATOM 639 N N . LEU A 1 87 ? -7.185 -7.975 1.688 1.00 95.19 87 LEU A N 1
ATOM 640 C CA . LEU A 1 87 ? -6.070 -7.417 2.455 1.00 95.19 87 LEU A CA 1
ATOM 641 C C . LEU A 1 87 ? -5.053 -8.504 2.829 1.00 95.19 87 LEU A C 1
ATOM 643 O O . LEU A 1 87 ? -3.856 -8.293 2.664 1.00 95.19 87 LEU A O 1
ATOM 647 N N . ARG A 1 88 ? -5.517 -9.688 3.250 1.00 95.62 88 ARG A N 1
ATOM 648 C CA . ARG A 1 88 ? -4.646 -10.840 3.535 1.00 95.62 88 ARG A CA 1
ATOM 649 C C . ARG A 1 88 ? -3.864 -11.301 2.313 1.00 95.62 88 ARG A C 1
ATOM 651 O O . ARG A 1 88 ? -2.661 -11.517 2.410 1.00 95.62 88 ARG A O 1
ATOM 658 N N . GLU A 1 89 ? -4.515 -11.421 1.159 1.00 93.75 89 GLU A N 1
ATOM 659 C CA . GLU A 1 89 ? -3.831 -11.807 -0.079 1.00 93.75 89 GLU A CA 1
ATOM 660 C C . GLU A 1 89 ? -2.769 -10.778 -0.492 1.00 93.75 89 GLU A C 1
ATOM 662 O O . GLU A 1 89 ? -1.681 -11.151 -0.934 1.00 93.75 89 GLU A O 1
ATOM 667 N N . LEU A 1 90 ? -3.048 -9.485 -0.319 1.00 92.69 90 LEU A N 1
ATOM 668 C CA . LEU A 1 90 ? -2.082 -8.426 -0.606 1.00 92.69 90 LEU A CA 1
ATOM 669 C C . LEU A 1 90 ? -0.890 -8.463 0.351 1.00 92.69 90 LEU A C 1
ATOM 671 O O . LEU A 1 90 ? 0.244 -8.381 -0.119 1.00 92.69 90 LEU A O 1
ATOM 675 N N . SER A 1 91 ? -1.122 -8.648 1.651 1.00 94.25 91 SER A N 1
ATOM 676 C CA . SER A 1 91 ? -0.039 -8.800 2.629 1.00 94.25 91 SER A CA 1
ATOM 677 C C . SER A 1 91 ? 0.798 -10.052 2.380 1.00 94.25 91 SER A C 1
ATOM 679 O O . SER A 1 91 ? 2.025 -10.001 2.436 1.00 94.25 91 SER A O 1
ATOM 681 N N . ARG A 1 92 ? 0.165 -11.160 1.983 1.00 95.44 92 ARG A N 1
ATOM 682 C CA . ARG A 1 92 ? 0.866 -12.384 1.583 1.00 95.44 92 ARG A CA 1
ATOM 683 C C . ARG A 1 92 ? 1.782 -12.146 0.378 1.00 95.44 92 ARG A C 1
ATOM 685 O O . ARG A 1 92 ? 2.933 -12.570 0.390 1.00 95.44 92 ARG A O 1
ATOM 692 N N . ARG A 1 93 ? 1.302 -11.445 -0.656 1.00 92.19 93 ARG A N 1
ATOM 693 C CA . ARG A 1 93 ? 2.115 -11.081 -1.835 1.00 92.19 93 ARG A CA 1
ATOM 694 C C . ARG A 1 93 ? 3.230 -10.103 -1.498 1.00 92.19 93 ARG A C 1
ATOM 696 O O . ARG A 1 93 ? 4.318 -10.208 -2.056 1.00 92.19 93 ARG A O 1
ATOM 703 N N . HIS A 1 94 ? 2.965 -9.157 -0.604 1.00 92.06 94 HIS A N 1
ATOM 704 C CA . HIS A 1 94 ? 4.001 -8.286 -0.069 1.00 92.06 94 HIS A CA 1
ATOM 705 C C . HIS A 1 94 ? 5.113 -9.120 0.581 1.00 92.06 94 HIS A C 1
ATOM 707 O O . HIS A 1 94 ? 6.281 -8.942 0.242 1.00 92.06 94 HIS A O 1
ATOM 713 N N . ASP A 1 95 ? 4.767 -10.085 1.434 1.00 94.12 95 ASP A N 1
ATOM 714 C CA . ASP A 1 95 ? 5.755 -10.941 2.094 1.00 94.12 95 ASP A CA 1
ATOM 715 C C . ASP A 1 95 ? 6.550 -11.791 1.091 1.00 94.12 95 ASP A C 1
ATOM 717 O O . ASP A 1 95 ? 7.763 -11.929 1.236 1.00 94.12 95 ASP A O 1
ATOM 721 N N . GLU A 1 96 ? 5.919 -12.290 0.022 1.00 93.81 96 GLU A N 1
ATOM 722 C CA . GLU A 1 96 ? 6.617 -12.969 -1.082 1.00 93.81 96 GLU A CA 1
ATOM 723 C C . GLU A 1 96 ? 7.630 -12.057 -1.792 1.00 93.81 96 GLU A C 1
ATOM 725 O O . GLU A 1 96 ? 8.740 -12.488 -2.120 1.00 93.81 96 GLU A O 1
ATOM 730 N N . VAL A 1 97 ? 7.262 -10.794 -2.030 1.00 89.50 97 VAL A N 1
ATOM 731 C CA . VAL A 1 97 ? 8.148 -9.790 -2.635 1.00 89.50 97 VAL A CA 1
ATOM 732 C C . VAL A 1 97 ? 9.326 -9.489 -1.711 1.00 89.50 97 VAL A C 1
ATOM 734 O O . VAL A 1 97 ? 10.468 -9.435 -2.173 1.00 89.50 97 VAL A O 1
ATOM 737 N N . MET A 1 98 ? 9.065 -9.329 -0.415 1.00 91.44 98 MET A N 1
ATOM 738 C CA . MET A 1 98 ? 10.084 -8.974 0.571 1.00 91.44 98 MET A CA 1
ATOM 739 C C . MET A 1 98 ? 11.009 -10.141 0.928 1.00 91.44 98 MET A C 1
ATOM 741 O O . MET A 1 98 ? 12.193 -9.914 1.171 1.00 91.44 98 MET A O 1
ATOM 745 N N . ALA A 1 99 ? 10.520 -11.383 0.880 1.00 95.00 99 ALA A N 1
ATOM 746 C CA . ALA A 1 99 ? 11.328 -12.587 1.080 1.00 95.00 99 ALA A CA 1
ATOM 747 C C . ALA A 1 99 ? 12.282 -12.886 -0.093 1.00 95.00 99 ALA A C 1
ATOM 749 O O . ALA A 1 99 ? 13.198 -13.699 0.037 1.00 95.00 99 ALA A O 1
ATOM 750 N N . ASN A 1 100 ? 12.076 -12.261 -1.255 1.00 92.38 100 ASN A N 1
ATOM 751 C CA . ASN A 1 100 ? 12.933 -12.444 -2.417 1.00 92.38 100 ASN A CA 1
ATOM 752 C C . ASN A 1 100 ? 14.043 -11.388 -2.453 1.00 92.38 100 ASN A C 1
ATOM 754 O O . ASN A 1 100 ? 13.853 -10.316 -3.021 1.00 92.38 100 ASN A O 1
ATOM 758 N N . ASP A 1 101 ? 15.235 -11.728 -1.958 1.00 90.06 101 ASP A N 1
ATOM 759 C CA . ASP A 1 101 ? 16.415 -10.841 -1.927 1.00 90.06 101 ASP A CA 1
ATOM 760 C C . ASP A 1 101 ? 16.786 -10.222 -3.282 1.00 90.06 101 ASP A C 1
ATOM 762 O O . ASP A 1 101 ? 17.370 -9.138 -3.349 1.00 90.06 101 ASP A O 1
ATOM 766 N N . ARG A 1 102 ? 16.459 -10.892 -4.397 1.00 87.56 102 ARG A N 1
ATOM 767 C CA . ARG A 1 102 ? 16.715 -10.336 -5.733 1.00 87.56 102 ARG A CA 1
ATOM 768 C C . ARG A 1 102 ? 15.804 -9.160 -6.044 1.00 87.56 102 ARG A C 1
ATOM 770 O O . ARG A 1 102 ? 16.225 -8.302 -6.809 1.00 87.56 102 ARG A O 1
ATOM 777 N N . ILE A 1 103 ? 14.594 -9.143 -5.490 1.00 83.56 103 ILE A N 1
ATOM 778 C CA . ILE A 1 103 ? 13.588 -8.098 -5.683 1.00 83.56 103 ILE A CA 1
ATOM 779 C C . ILE A 1 103 ? 13.674 -7.073 -4.547 1.00 83.56 103 ILE A C 1
ATOM 781 O O . ILE A 1 103 ? 13.781 -5.879 -4.817 1.00 83.56 103 ILE A O 1
ATOM 785 N N . SER A 1 104 ? 13.683 -7.526 -3.292 1.00 86.31 104 SER A N 1
ATOM 786 C CA . SER A 1 104 ? 13.622 -6.677 -2.098 1.00 86.31 104 SER A CA 1
ATOM 787 C C . SER A 1 104 ? 14.777 -5.675 -2.012 1.00 86.31 104 SER A C 1
ATOM 789 O O . SER A 1 104 ? 14.553 -4.523 -1.649 1.00 86.31 104 SER A O 1
ATOM 791 N N . ARG A 1 105 ? 15.981 -6.051 -2.475 1.00 86.12 105 ARG A N 1
ATOM 792 C CA . ARG A 1 105 ? 17.164 -5.167 -2.563 1.00 86.12 105 ARG A CA 1
ATOM 793 C C . ARG A 1 105 ? 16.954 -3.895 -3.389 1.00 86.12 105 ARG A C 1
ATOM 795 O O . ARG A 1 105 ? 17.784 -2.991 -3.343 1.00 86.12 105 ARG A O 1
ATOM 802 N N . HIS A 1 106 ? 15.915 -3.867 -4.221 1.00 82.94 106 HIS A N 1
ATOM 803 C CA . HIS A 1 106 ? 15.601 -2.733 -5.079 1.00 82.94 106 HIS A CA 1
ATOM 804 C C . HIS A 1 106 ? 14.681 -1.718 -4.404 1.00 82.94 106 HIS A C 1
ATOM 806 O O . HIS A 1 106 ? 14.584 -0.596 -4.904 1.00 82.94 106 HIS A O 1
ATOM 812 N N . PHE A 1 107 ? 14.036 -2.076 -3.290 1.00 85.38 107 PHE A N 1
ATOM 813 C CA . PHE A 1 107 ? 13.230 -1.154 -2.500 1.00 85.38 107 PHE A CA 1
ATOM 814 C C . PHE A 1 107 ? 14.099 -0.378 -1.514 1.00 85.38 107 PHE A C 1
ATOM 816 O O . PHE A 1 107 ? 14.963 -0.936 -0.840 1.00 85.38 107 PHE A O 1
ATOM 823 N N . ALA A 1 108 ? 13.847 0.923 -1.431 1.00 82.12 108 ALA A N 1
ATOM 824 C CA . ALA A 1 108 ? 14.427 1.793 -0.427 1.00 82.12 108 ALA A CA 1
ATOM 825 C C . ALA A 1 108 ? 13.473 1.921 0.764 1.00 82.12 108 ALA A C 1
ATOM 827 O O . ALA A 1 108 ? 12.246 1.891 0.621 1.00 82.12 108 ALA A O 1
ATOM 828 N N . SER A 1 109 ? 14.059 2.094 1.943 1.00 82.56 109 SER A N 1
ATOM 829 C CA . SER A 1 109 ? 13.317 2.495 3.127 1.00 82.56 109 SER A CA 1
ATOM 830 C C . SER A 1 109 ? 12.917 3.968 2.999 1.00 82.56 109 SER A C 1
ATOM 832 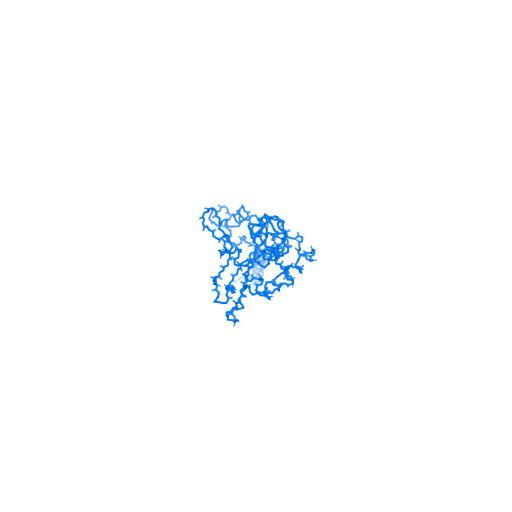O O . SER A 1 109 ? 13.710 4.793 2.539 1.00 82.56 109 SER A O 1
ATOM 834 N N . HIS A 1 110 ? 11.672 4.296 3.336 1.00 80.06 110 HIS A N 1
ATOM 835 C CA . HIS A 1 110 ? 11.163 5.665 3.289 1.00 80.06 110 HIS A CA 1
ATOM 836 C C . HIS A 1 110 ? 10.087 5.888 4.351 1.00 80.06 110 HIS A C 1
ATOM 838 O O . HIS A 1 110 ? 9.413 4.959 4.799 1.00 80.06 110 HIS A O 1
ATOM 844 N N . TYR A 1 111 ? 9.910 7.143 4.761 1.00 75.44 111 TYR A N 1
ATOM 845 C CA . TYR A 1 111 ? 8.859 7.502 5.705 1.00 75.44 111 TYR A CA 1
ATOM 846 C C . TYR A 1 111 ? 7.478 7.404 5.047 1.00 75.44 111 TYR A C 1
ATOM 848 O O . TYR A 1 111 ? 7.199 8.111 4.076 1.00 75.44 111 TYR A O 1
ATOM 856 N N . SER A 1 112 ? 6.598 6.578 5.617 1.00 75.81 112 SER A N 1
ATOM 857 C CA . SER A 1 112 ? 5.205 6.455 5.187 1.00 75.81 112 SER A CA 1
ATOM 858 C C . SER A 1 112 ? 4.289 7.197 6.151 1.00 75.81 112 SER A C 1
ATOM 860 O O . SER A 1 112 ? 4.134 6.834 7.321 1.00 75.81 112 SER A O 1
ATOM 862 N N . SER A 1 113 ? 3.617 8.229 5.641 1.00 73.69 113 SER A N 1
ATOM 863 C CA . SER A 1 113 ? 2.658 9.023 6.418 1.00 73.69 113 SER A CA 1
ATOM 864 C C . SER A 1 113 ? 1.447 8.212 6.897 1.00 73.69 113 SER A C 1
ATOM 866 O O . SER A 1 113 ? 0.781 8.624 7.843 1.00 73.69 113 SER A O 1
ATOM 868 N N . MET A 1 114 ? 1.182 7.048 6.291 1.00 75.19 114 MET A N 1
ATOM 869 C CA . MET A 1 114 ? 0.062 6.169 6.645 1.00 75.19 114 MET A CA 1
ATOM 870 C C . MET A 1 114 ? 0.325 5.308 7.884 1.00 75.19 114 MET A C 1
ATOM 872 O O . MET A 1 114 ? -0.605 4.806 8.497 1.00 75.19 114 MET A O 1
ATOM 876 N N . VAL A 1 115 ? 1.582 5.076 8.244 1.00 75.88 115 VAL A N 1
ATOM 877 C CA . VAL A 1 115 ? 1.929 4.332 9.469 1.00 75.88 115 VAL A CA 1
ATOM 878 C C . VAL A 1 115 ? 2.820 5.131 10.404 1.00 75.88 115 VAL A C 1
ATOM 880 O O . VAL A 1 115 ? 3.174 4.642 11.471 1.00 75.88 115 VAL A O 1
ATOM 883 N N . GLN A 1 116 ? 3.121 6.377 10.028 1.00 77.56 116 GLN A N 1
ATOM 884 C CA . GLN A 1 116 ? 3.898 7.350 10.790 1.00 77.56 116 GLN A CA 1
ATOM 885 C C . GLN A 1 116 ? 5.296 6.849 11.183 1.00 77.56 116 GLN A C 1
ATOM 887 O O . GLN A 1 116 ? 5.834 7.235 12.220 1.00 77.56 116 GLN A O 1
ATOM 892 N N . MET A 1 117 ? 5.898 6.008 10.343 1.00 78.25 117 MET A N 1
ATOM 893 C CA . MET A 1 117 ? 7.242 5.469 10.542 1.00 78.25 117 MET A CA 1
ATOM 894 C C . MET A 1 117 ? 7.907 5.117 9.209 1.00 78.25 117 MET A C 1
ATOM 896 O O . MET A 1 117 ? 7.284 5.181 8.147 1.00 78.25 117 MET A O 1
ATOM 900 N N . GLU A 1 118 ? 9.190 4.774 9.273 1.00 80.38 118 GLU A N 1
ATOM 901 C CA . GLU A 1 118 ? 9.948 4.300 8.120 1.00 80.38 118 GLU A CA 1
ATOM 902 C C . GLU A 1 118 ? 9.576 2.852 7.782 1.00 80.38 118 GLU A C 1
ATOM 904 O O . GLU A 1 118 ? 9.537 1.994 8.665 1.00 80.38 118 GLU A O 1
ATOM 909 N N . VAL A 1 119 ? 9.294 2.592 6.506 1.00 83.38 119 VAL A N 1
ATOM 910 C CA . VAL A 1 119 ? 8.943 1.269 5.982 1.00 83.38 119 VAL A CA 1
ATOM 911 C C . VAL A 1 119 ? 9.707 0.993 4.693 1.00 83.38 119 VAL A C 1
ATOM 913 O O . VAL A 1 119 ? 10.037 1.904 3.931 1.00 83.38 119 VAL A O 1
ATOM 916 N N . THR A 1 120 ? 9.987 -0.282 4.440 1.00 87.00 120 THR A N 1
ATOM 917 C CA . THR A 1 120 ? 10.651 -0.744 3.216 1.00 87.00 120 THR A CA 1
ATOM 918 C C . THR A 1 120 ? 9.688 -1.603 2.412 1.00 87.00 120 THR A C 1
ATOM 920 O O . THR A 1 120 ? 9.012 -2.453 2.983 1.00 87.00 120 THR A O 1
ATOM 923 N N . GLY A 1 121 ? 9.674 -1.420 1.091 1.00 87.12 121 GLY A N 1
ATOM 924 C CA . GLY A 1 121 ? 8.861 -2.227 0.184 1.00 87.12 121 GLY A CA 1
ATOM 925 C C . GLY A 1 121 ? 7.622 -1.508 -0.356 1.00 87.12 121 GLY A C 1
ATOM 926 O O . GLY A 1 121 ? 7.432 -0.311 -0.118 1.00 87.12 121 GLY A O 1
ATOM 927 N N . PRO A 1 122 ? 6.795 -2.224 -1.136 1.00 86.31 122 PRO A N 1
ATOM 928 C CA . PRO A 1 122 ? 5.526 -1.712 -1.630 1.00 86.31 122 PRO A CA 1
ATOM 929 C C . PRO A 1 122 ? 4.504 -1.628 -0.487 1.00 86.31 122 PRO A C 1
ATOM 931 O O . PRO A 1 122 ? 4.136 -2.626 0.117 1.00 86.31 122 PRO A O 1
ATOM 934 N N . TRP A 1 123 ? 4.016 -0.427 -0.214 1.00 86.38 123 TRP A N 1
ATOM 935 C CA . TRP A 1 123 ? 3.191 -0.075 0.933 1.00 86.38 123 TRP A CA 1
ATOM 936 C C . TRP A 1 123 ? 1.787 0.385 0.541 1.00 86.38 123 TRP A C 1
ATOM 938 O O . TRP A 1 123 ? 1.620 1.296 -0.264 1.00 86.38 123 TRP A O 1
ATOM 948 N N . GLY A 1 124 ? 0.746 -0.179 1.144 1.00 87.56 124 GLY A N 1
ATOM 949 C CA . GLY A 1 124 ? -0.630 0.256 0.899 1.00 87.56 124 GLY A CA 1
ATOM 950 C C . GLY A 1 124 ? -1.551 -0.040 2.070 1.00 87.56 124 GLY A C 1
ATOM 951 O O . GLY A 1 124 ? -1.093 -0.346 3.169 1.00 87.56 124 GLY A O 1
ATOM 952 N N . MET A 1 125 ? -2.864 0.022 1.827 1.00 90.19 125 MET A N 1
ATOM 953 C CA . MET A 1 125 ? -3.862 -0.120 2.893 1.00 90.19 125 MET A CA 1
ATOM 954 C C . MET A 1 125 ? -3.764 -1.463 3.630 1.00 90.19 125 MET A C 1
ATOM 956 O O . MET A 1 125 ? -3.907 -1.491 4.847 1.00 90.19 125 MET A O 1
ATOM 960 N N . ALA A 1 126 ? -3.468 -2.557 2.920 1.00 92.44 126 ALA A N 1
ATOM 961 C CA . ALA A 1 126 ? -3.276 -3.874 3.530 1.00 92.44 126 ALA A CA 1
ATOM 962 C C . ALA A 1 126 ? -2.163 -3.862 4.589 1.00 92.44 126 ALA A C 1
ATOM 964 O O . ALA A 1 126 ? -2.399 -4.241 5.732 1.00 92.44 126 ALA A O 1
ATOM 965 N N . GLU A 1 127 ? -0.995 -3.324 4.242 1.00 91.88 127 GLU A N 1
ATOM 966 C CA . GLU A 1 127 ? 0.151 -3.237 5.147 1.00 91.88 127 GLU A CA 1
ATOM 967 C C . GLU A 1 127 ? -0.077 -2.257 6.300 1.00 91.88 127 GLU A C 1
ATOM 969 O O . GLU A 1 127 ? 0.257 -2.556 7.447 1.00 91.88 127 GLU A O 1
ATOM 974 N N . THR A 1 128 ? -0.736 -1.124 6.036 1.00 91.25 128 THR A N 1
ATOM 975 C CA . THR A 1 128 ? -1.158 -0.193 7.090 1.00 91.25 128 THR A CA 1
ATOM 976 C C . THR A 1 128 ? -2.074 -0.878 8.104 1.00 91.25 128 THR A C 1
ATOM 978 O O . THR A 1 128 ? -1.819 -0.804 9.306 1.00 91.25 128 THR A O 1
ATOM 981 N N . VAL A 1 129 ? -3.116 -1.574 7.641 1.00 94.62 129 VAL A N 1
ATOM 982 C CA . VAL A 1 129 ? -4.041 -2.307 8.518 1.00 94.62 129 VAL A CA 1
ATOM 983 C C . VAL A 1 129 ? -3.302 -3.413 9.267 1.00 94.62 129 VAL A C 1
ATOM 985 O O . VAL A 1 129 ? -3.453 -3.517 10.483 1.00 94.62 129 VAL A O 1
ATOM 988 N N . ARG A 1 130 ? -2.455 -4.189 8.583 1.00 96.00 130 ARG A N 1
ATOM 989 C CA . ARG A 1 130 ? -1.667 -5.268 9.187 1.00 96.00 130 ARG A CA 1
ATOM 990 C C . ARG A 1 130 ? -0.791 -4.775 10.332 1.00 96.00 130 ARG A C 1
ATOM 992 O O . ARG A 1 130 ? -0.883 -5.320 11.431 1.00 96.00 130 ARG A O 1
ATOM 999 N N . MET A 1 131 ? 0.000 -3.722 10.116 1.00 94.25 131 MET A N 1
ATOM 1000 C CA . MET A 1 131 ? 0.849 -3.152 11.169 1.00 94.25 131 MET A CA 1
ATOM 1001 C C . MET A 1 131 ? 0.037 -2.624 12.346 1.00 94.25 131 MET A C 1
ATOM 1003 O O . MET A 1 131 ? 0.425 -2.827 13.495 1.00 94.25 131 MET A O 1
ATOM 1007 N N . ILE A 1 132 ? -1.082 -1.945 12.076 1.00 93.94 132 ILE A N 1
ATOM 1008 C CA . ILE A 1 132 ? -1.958 -1.420 13.127 1.00 93.94 132 ILE A CA 1
ATOM 1009 C C . ILE 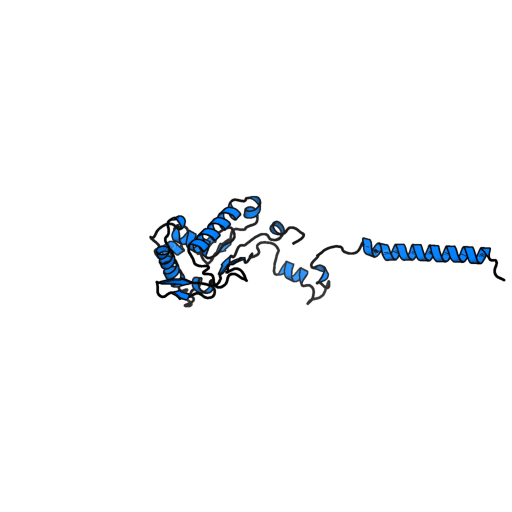A 1 132 ? -2.507 -2.566 13.978 1.00 93.94 132 ILE A C 1
ATOM 1011 O O . ILE A 1 132 ? -2.431 -2.534 15.207 1.00 93.94 132 ILE A O 1
ATOM 1015 N N . MET A 1 133 ? -3.020 -3.609 13.326 1.00 96.69 133 MET A N 1
ATOM 1016 C CA . MET A 1 133 ? -3.596 -4.761 14.013 1.00 96.69 133 MET A CA 1
ATOM 1017 C C . MET A 1 133 ? -2.554 -5.546 14.808 1.00 96.69 133 MET A C 1
ATOM 1019 O O . MET A 1 133 ? -2.835 -6.024 15.907 1.00 96.69 133 MET A O 1
ATOM 1023 N N . ASN A 1 134 ? -1.332 -5.625 14.285 1.00 96.50 134 ASN A N 1
ATOM 1024 C CA . ASN A 1 134 ? -0.201 -6.267 14.943 1.00 96.50 134 ASN A CA 1
ATOM 1025 C C . ASN A 1 134 ? 0.468 -5.404 16.026 1.00 96.50 134 ASN A C 1
ATOM 1027 O O . ASN A 1 134 ? 1.385 -5.895 16.686 1.00 96.50 134 ASN A O 1
ATOM 1031 N N . GLN A 1 135 ? 0.004 -4.166 16.231 1.00 93.81 135 GLN A N 1
ATOM 1032 C CA . GLN A 1 135 ? 0.572 -3.185 17.165 1.00 93.81 135 GLN A CA 1
ATOM 1033 C C . GLN A 1 135 ? 2.018 -2.777 16.831 1.00 93.81 135 GLN A C 1
ATOM 1035 O O . GLN A 1 135 ? 2.799 -2.406 17.705 1.00 93.81 135 GLN A O 1
ATOM 1040 N N . GLU A 1 136 ? 2.367 -2.822 15.549 1.00 90.56 136 GLU A N 1
ATOM 1041 C CA . GLU A 1 136 ? 3.696 -2.511 15.014 1.00 90.56 136 GLU A CA 1
ATOM 1042 C C . GLU A 1 136 ? 3.796 -1.063 14.505 1.00 90.56 136 GLU A C 1
ATOM 1044 O O . GLU A 1 136 ? 4.882 -0.603 14.170 1.00 90.56 136 GLU A O 1
ATOM 1049 N N . SER A 1 137 ? 2.684 -0.316 14.484 1.00 88.56 137 SER A N 1
ATOM 1050 C CA . SER A 1 137 ? 2.645 1.108 14.121 1.00 88.56 137 SER A CA 1
ATOM 1051 C C . SER A 1 137 ? 2.283 2.002 15.322 1.00 88.56 137 SER A C 1
ATOM 1053 O O . SER A 1 137 ? 1.409 1.627 16.113 1.00 88.56 137 SER A O 1
ATOM 1055 N N . PRO A 1 138 ? 2.836 3.229 15.431 1.00 81.81 138 PRO A N 1
ATOM 1056 C CA . PRO A 1 138 ? 2.347 4.263 16.352 1.00 81.81 138 PRO A CA 1
ATOM 1057 C C . PRO A 1 138 ? 0.839 4.538 16.233 1.00 81.81 138 PRO A C 1
ATOM 1059 O O . PRO A 1 138 ? 0.175 4.842 17.226 1.00 81.81 138 PRO A O 1
ATOM 1062 N N . VAL A 1 139 ? 0.272 4.361 15.034 1.00 86.19 139 VAL A N 1
ATOM 1063 C CA . VAL A 1 139 ? -1.161 4.556 14.770 1.00 86.19 139 VAL A CA 1
ATOM 1064 C C . VAL A 1 139 ? -2.017 3.586 15.591 1.00 86.19 139 VAL A C 1
ATOM 1066 O O . VAL A 1 139 ? -3.105 3.955 16.025 1.00 86.19 139 VAL A O 1
ATOM 1069 N N . SER A 1 140 ? -1.511 2.387 15.903 1.00 90.44 140 SER A N 1
ATOM 1070 C CA . SER A 1 140 ? -2.198 1.414 16.771 1.00 90.44 140 SER A CA 1
ATOM 1071 C C . SER A 1 140 ? -2.509 2.002 18.148 1.00 90.44 140 SER A C 1
ATOM 1073 O O . SER A 1 140 ? -3.602 1.811 18.675 1.00 90.44 140 SER A O 1
ATOM 1075 N N . GLN A 1 141 ? -1.564 2.760 18.714 1.00 87.94 141 GLN A N 1
ATOM 1076 C CA . GLN A 1 141 ? -1.746 3.443 19.996 1.00 87.94 141 GLN A CA 1
ATOM 1077 C C . GLN A 1 141 ? -2.680 4.646 19.843 1.00 87.94 141 GLN A C 1
ATOM 1079 O O . GLN A 1 141 ? -3.557 4.844 20.681 1.00 87.94 141 GLN A O 1
ATOM 1084 N N . GLN A 1 142 ? -2.544 5.402 18.746 1.00 86.06 142 GLN A N 1
ATOM 1085 C CA . GLN A 1 142 ? -3.400 6.552 18.439 1.00 86.06 142 GLN A CA 1
ATOM 1086 C C . GLN A 1 142 ? -4.887 6.172 18.399 1.00 86.06 142 GLN A C 1
ATOM 1088 O O . GLN A 1 142 ? -5.720 6.910 18.920 1.00 86.06 142 GLN A O 1
ATOM 1093 N N . ILE A 1 143 ? -5.219 5.015 17.819 1.00 89.50 143 ILE A N 1
ATOM 1094 C CA . ILE A 1 143 ? -6.601 4.515 17.754 1.00 89.50 143 ILE A CA 1
ATOM 1095 C C . ILE A 1 143 ? -6.983 3.608 18.931 1.00 89.50 143 ILE A C 1
ATOM 1097 O O . ILE A 1 143 ? -8.082 3.046 18.939 1.00 89.50 143 ILE A O 1
ATOM 1101 N N . ASN A 1 144 ? -6.086 3.433 19.907 1.00 93.25 144 ASN A N 1
ATOM 1102 C CA . ASN A 1 144 ? -6.246 2.530 21.047 1.00 93.25 144 ASN A CA 1
ATOM 1103 C C . ASN A 1 144 ? -6.684 1.112 20.621 1.00 93.25 144 ASN A C 1
ATOM 1105 O O . ASN A 1 144 ? -7.702 0.587 21.089 1.00 93.25 144 ASN A O 1
ATOM 1109 N N . TRP A 1 145 ? -5.972 0.525 19.654 1.00 93.94 145 TRP A N 1
ATOM 1110 C CA . TRP A 1 145 ? -6.254 -0.819 19.158 1.00 93.94 145 TRP A CA 1
ATOM 1111 C C . TRP A 1 145 ? -5.846 -1.884 20.180 1.00 93.94 145 TRP A C 1
ATOM 1113 O O . TRP A 1 145 ? -4.681 -1.986 20.557 1.00 93.94 145 TRP A O 1
ATOM 1123 N N . THR A 1 146 ? -6.811 -2.707 20.593 1.00 94.56 146 THR A N 1
ATOM 1124 C CA . THR A 1 146 ? -6.625 -3.797 21.568 1.00 94.56 146 THR A CA 1
ATOM 1125 C C . THR A 1 146 ? -7.205 -5.133 21.094 1.00 94.56 146 THR A C 1
ATOM 1127 O O . THR A 1 146 ? -7.348 -6.056 21.894 1.00 94.56 146 THR A O 1
ATOM 1130 N N . GLY A 1 147 ? -7.590 -5.230 19.819 1.00 94.81 147 GLY A N 1
ATOM 1131 C CA . GLY A 1 147 ? -8.152 -6.447 19.235 1.00 94.81 147 GLY A CA 1
ATOM 1132 C C . GLY A 1 147 ? -7.086 -7.454 18.777 1.00 94.81 147 GLY A C 1
ATOM 1133 O O . GLY A 1 147 ? -5.909 -7.317 19.129 1.00 94.81 147 GLY A O 1
ATOM 1134 N N . PRO A 1 148 ? -7.489 -8.487 18.014 1.00 97.44 148 PRO A N 1
ATOM 1135 C CA . PRO A 1 148 ? -6.589 -9.543 17.560 1.00 97.44 148 PRO A CA 1
ATOM 1136 C C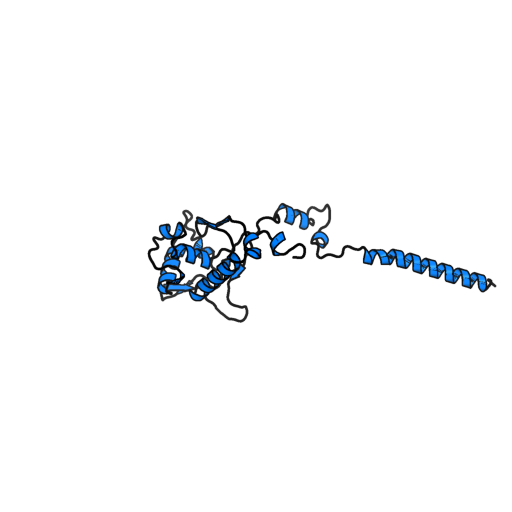 . PRO A 1 148 ? -5.528 -9.040 16.572 1.00 97.44 148 PRO A C 1
ATOM 1138 O O . PRO A 1 148 ? -5.657 -7.975 15.961 1.00 97.44 148 PRO A O 1
ATOM 1141 N N . ARG A 1 149 ? -4.480 -9.854 16.393 1.00 97.56 149 ARG A N 1
ATOM 1142 C CA . ARG A 1 149 ? -3.489 -9.669 15.325 1.00 97.56 149 ARG A CA 1
ATOM 1143 C C . ARG A 1 149 ? -4.141 -9.895 13.961 1.00 97.56 149 ARG A C 1
ATOM 1145 O O . ARG A 1 149 ? -5.164 -10.569 13.856 1.00 97.56 149 ARG A O 1
ATOM 1152 N N . PHE A 1 150 ? -3.526 -9.358 12.913 1.00 97.44 150 PHE A N 1
ATOM 1153 C CA . PHE A 1 150 ? -4.074 -9.363 11.553 1.00 97.44 150 PHE A CA 1
ATOM 1154 C C . PHE A 1 150 ? -4.445 -10.769 11.035 1.00 97.44 150 PHE A C 1
ATOM 1156 O O . PHE A 1 150 ? -5.516 -10.975 10.456 1.00 97.44 150 PHE A O 1
ATOM 1163 N N . GLU A 1 151 ? -3.594 -11.761 11.299 1.00 96.25 151 GLU A N 1
ATOM 1164 C CA . GLU A 1 151 ? -3.824 -13.150 10.872 1.00 96.25 151 GLU A CA 1
ATOM 1165 C C . GLU A 1 151 ? -5.000 -13.815 11.600 1.00 96.25 151 GLU A C 1
ATOM 1167 O O . GLU A 1 151 ? -5.712 -14.622 11.010 1.00 96.25 151 GLU A O 1
ATOM 1172 N N . ASP A 1 152 ? -5.272 -13.403 12.839 1.00 97.31 152 ASP A N 1
ATOM 1173 C CA . ASP A 1 152 ? -6.324 -13.973 13.689 1.00 97.31 152 ASP A CA 1
ATOM 1174 C C . ASP A 1 152 ? -7.639 -13.173 13.634 1.00 97.31 152 ASP A C 1
ATOM 1176 O O . ASP A 1 152 ? -8.624 -13.526 14.282 1.00 97.31 152 ASP A O 1
ATOM 1180 N N . ALA A 1 153 ? -7.661 -12.074 12.877 1.00 97.06 153 ALA A N 1
ATOM 1181 C CA . ALA A 1 153 ? -8.784 -11.151 12.806 1.00 97.06 153 ALA A CA 1
ATOM 1182 C C . ALA A 1 153 ? -10.035 -11.731 12.130 1.00 97.06 153 ALA A C 1
ATOM 1184 O O . ALA A 1 153 ? -9.958 -12.546 11.203 1.00 97.06 153 ALA A O 1
ATOM 1185 N N . THR A 1 154 ? -11.196 -11.226 12.538 1.00 97.25 154 THR A N 1
ATOM 1186 C CA . THR A 1 154 ? -12.481 -11.420 11.853 1.00 97.25 154 THR A CA 1
ATOM 1187 C C . THR A 1 154 ? -12.882 -10.178 11.051 1.00 97.25 154 THR A C 1
ATOM 1189 O O . THR A 1 154 ? -12.300 -9.103 11.210 1.00 97.25 154 THR A O 1
ATOM 1192 N N . ASP A 1 155 ? -13.913 -10.285 10.207 1.00 95.31 155 ASP A N 1
ATOM 1193 C CA . ASP A 1 155 ? -14.451 -9.127 9.474 1.00 95.31 155 ASP A CA 1
ATOM 1194 C C . ASP A 1 155 ? -14.966 -8.023 10.416 1.00 95.31 155 ASP A C 1
ATOM 1196 O O . ASP A 1 155 ? -14.856 -6.837 10.106 1.00 95.31 155 ASP A O 1
ATOM 1200 N N . ALA A 1 156 ? -15.473 -8.395 11.597 1.00 96.00 156 ALA A N 1
ATOM 1201 C CA . ALA A 1 156 ? -15.910 -7.441 12.615 1.00 96.00 156 ALA A CA 1
ATOM 1202 C C . ALA A 1 156 ? -14.727 -6.670 13.226 1.00 96.00 156 ALA A C 1
ATOM 1204 O O . ALA A 1 156 ? -14.821 -5.458 13.440 1.00 96.00 156 ALA A O 1
ATOM 1205 N N . ASP A 1 157 ? -13.601 -7.349 13.464 1.00 97.31 157 ASP A N 1
ATOM 1206 C CA . ASP A 1 157 ? -12.367 -6.710 13.931 1.00 97.31 157 ASP A CA 1
ATOM 1207 C C . ASP A 1 157 ? -11.837 -5.733 12.881 1.00 97.31 157 ASP A C 1
ATOM 1209 O O . ASP A 1 157 ? -11.501 -4.593 13.207 1.00 97.31 157 ASP A O 1
ATOM 1213 N N . LEU A 1 158 ? -11.835 -6.147 11.609 1.00 96.94 158 LEU A N 1
ATOM 1214 C CA . LEU A 1 158 ? -11.428 -5.294 10.498 1.00 96.94 158 LEU A CA 1
ATOM 1215 C C . LEU A 1 158 ? -12.319 -4.052 10.380 1.00 96.94 158 LEU A C 1
ATOM 1217 O O . LEU A 1 158 ? -11.807 -2.938 10.270 1.00 96.94 158 LEU A O 1
ATOM 1221 N N . ALA A 1 159 ? -13.642 -4.217 10.442 1.00 95.94 159 ALA A N 1
ATOM 1222 C CA . ALA A 1 159 ? -14.578 -3.098 10.403 1.00 95.94 159 ALA A CA 1
ATOM 1223 C C . ALA A 1 159 ? -14.325 -2.104 11.551 1.00 95.94 159 ALA A C 1
ATOM 1225 O O . ALA A 1 159 ? -14.362 -0.888 11.336 1.00 95.94 159 ALA A O 1
ATOM 1226 N N . ASN A 1 160 ? -14.002 -2.599 12.751 1.00 95.81 160 ASN A N 1
ATOM 1227 C CA . ASN A 1 160 ? -13.656 -1.763 13.901 1.00 95.81 160 ASN A CA 1
ATOM 1228 C C . ASN A 1 160 ? -12.374 -0.951 13.648 1.00 95.81 160 ASN A C 1
ATOM 1230 O O . ASN A 1 160 ? -12.383 0.270 13.810 1.00 95.81 160 ASN A O 1
ATOM 1234 N N . VAL A 1 161 ? -11.300 -1.607 13.193 1.00 95.75 161 VAL A N 1
ATOM 1235 C CA . VAL A 1 161 ? -10.022 -0.947 12.865 1.00 95.75 161 VAL A CA 1
ATOM 1236 C C . VAL A 1 161 ? -10.217 0.122 11.800 1.00 95.75 161 VAL A C 1
ATOM 1238 O O . VAL A 1 161 ? -9.779 1.253 11.993 1.00 95.75 161 VAL A O 1
ATOM 1241 N N . LEU A 1 162 ? -10.890 -0.216 10.697 1.00 94.94 162 LEU A N 1
ATOM 1242 C CA . LEU A 1 162 ? -11.121 0.705 9.585 1.00 94.94 162 LEU A CA 1
ATOM 1243 C C . LEU A 1 162 ? -11.961 1.909 10.010 1.00 94.94 162 LEU A C 1
ATOM 1245 O O . LEU A 1 162 ? -11.634 3.032 9.636 1.00 94.94 162 LEU A O 1
ATOM 1249 N N . THR A 1 163 ? -12.985 1.701 10.843 1.00 94.75 163 THR A N 1
ATOM 1250 C CA . THR A 1 163 ? -13.801 2.800 11.381 1.00 94.75 163 THR A CA 1
ATOM 1251 C C . THR A 1 163 ? -12.930 3.790 12.145 1.00 94.75 163 THR A C 1
ATOM 1253 O O . THR A 1 163 ? -12.886 4.967 11.791 1.00 94.75 163 THR A O 1
ATOM 1256 N N . ARG A 1 164 ? -12.145 3.311 13.118 1.00 94.06 164 ARG A N 1
ATOM 1257 C CA . ARG A 1 164 ? -11.261 4.186 13.902 1.00 94.06 164 ARG A CA 1
ATOM 1258 C C . ARG A 1 164 ? -10.183 4.845 13.044 1.00 94.06 164 ARG A C 1
ATOM 1260 O O . ARG A 1 164 ? -9.851 6.005 13.258 1.00 94.06 164 ARG A O 1
ATOM 1267 N N . LEU A 1 165 ? -9.638 4.114 12.070 1.00 91.94 165 LEU A N 1
ATOM 1268 C CA . LEU A 1 165 ? -8.619 4.611 11.149 1.00 91.94 165 LEU A CA 1
ATOM 1269 C C . LEU A 1 165 ? -9.156 5.753 10.275 1.00 91.94 165 LEU A C 1
ATOM 1271 O O . LEU A 1 165 ? -8.491 6.776 10.111 1.00 91.94 165 LEU A O 1
ATOM 1275 N N . PHE A 1 166 ? -10.362 5.605 9.724 1.00 91.56 166 PHE A N 1
ATOM 1276 C CA . PHE A 1 166 ? -10.987 6.619 8.872 1.00 91.56 166 PHE A CA 1
ATOM 1277 C C . PHE A 1 166 ? -11.551 7.810 9.652 1.00 91.56 166 PHE A C 1
ATOM 1279 O O . PHE A 1 166 ? -11.721 8.881 9.066 1.00 91.56 166 PHE A O 1
ATOM 1286 N N . GLU A 1 167 ? -11.786 7.659 10.953 1.00 90.69 167 GLU A N 1
ATOM 1287 C CA . GLU A 1 167 ? -12.147 8.747 11.868 1.00 90.69 167 GLU A CA 1
ATOM 1288 C C . GLU A 1 167 ? -10.956 9.618 12.290 1.00 90.69 167 GLU A C 1
ATOM 1290 O O . GLU A 1 167 ? -11.167 10.701 12.835 1.00 90.69 167 GLU A O 1
ATOM 1295 N N . ILE A 1 168 ? -9.709 9.210 12.011 1.00 85.50 168 ILE A N 1
ATOM 1296 C CA . ILE A 1 168 ? -8.545 10.060 12.280 1.00 85.50 168 ILE A CA 1
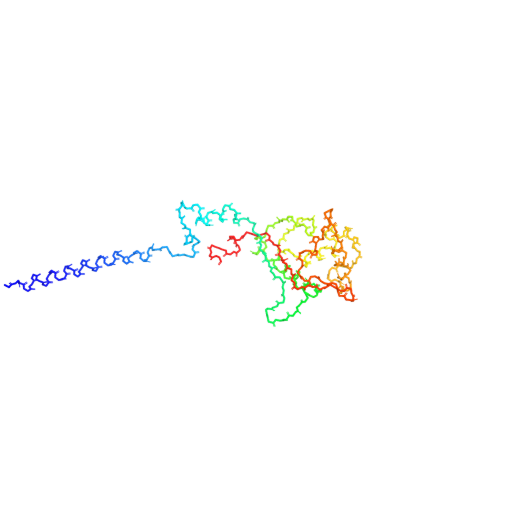ATOM 1297 C C . ILE A 1 168 ? -8.645 11.334 11.439 1.00 85.50 168 ILE A C 1
ATOM 1299 O O . ILE A 1 168 ? -8.571 11.307 10.207 1.00 85.50 168 ILE A O 1
ATOM 1303 N N . GLU A 1 169 ? -8.730 12.467 12.125 1.00 82.31 169 GLU A N 1
ATOM 1304 C CA . GLU A 1 169 ? -8.700 13.797 11.535 1.00 82.31 169 GLU A CA 1
ATOM 1305 C C . GLU A 1 169 ? -7.369 14.485 11.845 1.00 82.31 169 GLU A C 1
ATOM 1307 O O . GLU A 1 169 ? -6.881 14.501 12.972 1.00 82.31 169 GLU A O 1
ATOM 1312 N N . SER A 1 170 ? -6.755 15.049 10.808 1.00 75.12 170 SER A N 1
ATOM 1313 C CA . SER A 1 170 ? -5.640 15.985 10.963 1.00 75.12 170 SER A CA 1
ATOM 1314 C C . SER A 1 170 ? -6.129 17.310 11.549 1.00 75.12 170 SER A C 1
ATOM 1316 O O . SER A 1 170 ? -7.304 17.648 11.428 1.00 75.12 170 SER A O 1
ATOM 1318 N N . GLU A 1 171 ? -5.206 18.130 12.053 1.00 74.81 171 GLU A N 1
ATOM 1319 C CA . GLU A 1 171 ? -5.493 19.493 12.540 1.00 74.81 171 GLU A CA 1
ATOM 1320 C C . GLU A 1 171 ? -6.228 20.370 11.509 1.00 74.81 171 GLU A C 1
ATOM 1322 O O . GLU A 1 171 ? -6.964 21.286 11.858 1.00 74.81 171 GLU A O 1
ATOM 1327 N N . SER A 1 172 ? -6.070 20.059 10.218 1.00 75.50 172 SER A N 1
ATOM 1328 C CA . SER A 1 172 ? -6.758 20.733 9.112 1.00 75.50 172 SER A CA 1
ATOM 1329 C C . SER A 1 172 ? -8.182 20.218 8.830 1.00 75.50 172 SER A C 1
ATOM 1331 O O . SER A 1 172 ? -8.763 20.573 7.803 1.00 75.50 172 SER A O 1
ATOM 1333 N N . GLY A 1 173 ? -8.723 19.328 9.671 1.00 78.06 173 GLY A N 1
ATOM 1334 C CA . GLY A 1 173 ? -10.021 18.661 9.488 1.00 78.06 173 GLY A CA 1
ATOM 1335 C C . GLY A 1 173 ? -10.039 17.618 8.363 1.00 78.06 173 GLY A C 1
ATOM 1336 O O . GLY A 1 173 ? -11.091 17.120 7.968 1.00 78.06 173 GLY A O 1
ATOM 1337 N N . ARG A 1 174 ? -8.879 17.290 7.779 1.00 77.69 174 ARG A N 1
ATOM 1338 C CA . ARG A 1 174 ? -8.776 16.278 6.716 1.00 77.69 174 ARG A CA 1
ATOM 1339 C C . ARG A 1 174 ? -8.641 14.889 7.322 1.00 77.69 174 ARG A C 1
ATOM 1341 O O . ARG A 1 174 ? -7.835 14.725 8.231 1.00 77.69 174 ARG A O 1
ATOM 1348 N N . ARG A 1 175 ? -9.317 13.905 6.725 1.00 83.12 175 ARG A N 1
ATOM 1349 C CA . ARG A 1 175 ? -9.180 12.470 7.020 1.00 83.12 175 ARG A CA 1
ATOM 1350 C C . ARG A 1 175 ? -8.183 11.824 6.051 1.00 83.12 175 ARG A C 1
ATOM 1352 O O . ARG A 1 175 ? -8.568 11.515 4.920 1.00 83.12 175 ARG A O 1
ATOM 1359 N N . PRO A 1 176 ? -6.893 11.691 6.414 1.00 77.19 176 PRO A N 1
ATOM 1360 C CA . PRO A 1 176 ? -5.851 11.272 5.475 1.00 77.19 176 PRO A CA 1
ATOM 1361 C C . PRO A 1 176 ? -6.068 9.845 4.958 1.00 77.19 176 PRO A C 1
ATOM 1363 O O . PRO A 1 176 ? -5.890 9.600 3.768 1.00 77.19 176 PRO A O 1
ATOM 1366 N N . TYR A 1 177 ? -6.536 8.937 5.814 1.00 82.50 177 TYR A N 1
ATOM 1367 C CA . TYR A 1 177 ? -6.765 7.535 5.459 1.00 82.50 177 TYR A CA 1
ATOM 1368 C C . TYR A 1 177 ? -7.952 7.338 4.519 1.00 82.50 177 TYR A C 1
ATOM 1370 O O . TYR A 1 177 ? -7.868 6.550 3.583 1.00 82.50 177 TYR A O 1
ATOM 1378 N N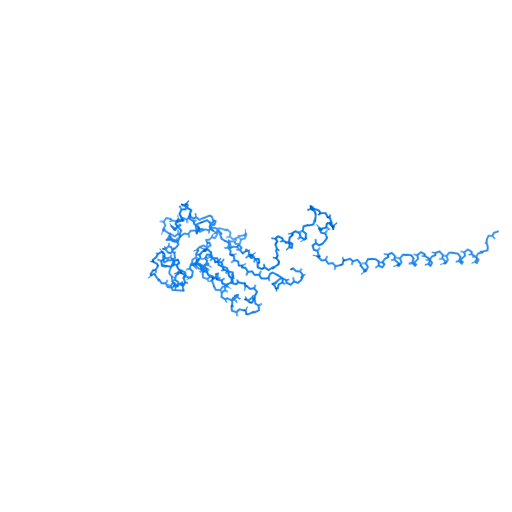 . ALA A 1 178 ? -9.026 8.107 4.713 1.00 82.44 178 ALA A N 1
ATOM 1379 C CA . ALA A 1 178 ? -10.201 8.038 3.852 1.00 82.44 178 ALA A CA 1
ATOM 1380 C C . ALA A 1 178 ? -9.901 8.525 2.424 1.00 82.44 178 ALA A C 1
ATOM 1382 O O . ALA A 1 178 ? -10.445 7.998 1.462 1.00 82.44 178 ALA A O 1
ATOM 1383 N N . LYS A 1 179 ? -8.999 9.506 2.265 1.00 77.50 179 LYS A N 1
ATOM 1384 C CA . LYS A 1 179 ? -8.623 10.049 0.946 1.00 77.50 179 LYS A CA 1
ATOM 1385 C C . LYS A 1 179 ? -7.770 9.114 0.095 1.00 77.50 179 LYS A C 1
ATOM 1387 O O . LYS A 1 179 ? -7.678 9.321 -1.110 1.00 77.50 179 LYS A O 1
ATOM 1392 N N . PHE A 1 180 ? -7.128 8.129 0.711 1.00 75.88 180 PHE A N 1
ATOM 1393 C CA . PHE A 1 180 ? -6.287 7.164 0.010 1.00 75.88 180 PHE A CA 1
ATOM 1394 C C . PHE A 1 180 ? -7.101 6.108 -0.749 1.00 75.88 180 PHE A C 1
ATOM 1396 O O . PHE A 1 180 ? -6.590 5.397 -1.614 1.00 75.88 180 PHE A O 1
ATOM 1403 N N . VAL A 1 181 ? -8.381 6.007 -0.405 1.00 83.81 181 VAL A N 1
ATOM 1404 C CA . VAL A 1 181 ? -9.281 4.968 -0.865 1.00 83.81 181 VAL A CA 1
ATOM 1405 C C . VAL A 1 181 ? -10.363 5.598 -1.739 1.00 83.81 181 VAL A C 1
ATOM 1407 O O . VAL A 1 181 ? -10.977 6.600 -1.379 1.00 83.81 181 VAL A O 1
ATOM 1410 N N . SER A 1 182 ? -10.588 5.018 -2.912 1.00 84.56 182 SER A N 1
ATOM 1411 C CA . SER A 1 182 ? -11.592 5.468 -3.872 1.00 84.56 182 SER A CA 1
ATOM 1412 C C . SER A 1 182 ? -12.914 4.735 -3.668 1.00 84.56 182 SER A C 1
ATOM 1414 O O . SER A 1 182 ? -12.938 3.514 -3.492 1.00 84.56 182 SER A O 1
ATOM 1416 N N . GLY A 1 183 ? -14.020 5.480 -3.732 1.00 84.50 183 GLY A N 1
ATOM 1417 C CA . GLY A 1 183 ? -15.365 4.929 -3.553 1.00 84.50 183 GLY A CA 1
ATOM 1418 C C . GLY A 1 183 ? -15.607 4.396 -2.141 1.00 84.50 183 GLY A C 1
ATOM 1419 O O . GLY A 1 183 ? -16.282 3.385 -1.991 1.00 84.50 183 GLY A O 1
ATOM 1420 N N . LEU A 1 184 ? -15.000 5.029 -1.132 1.00 91.00 184 LEU A N 1
ATOM 1421 C CA . LEU A 1 184 ? -15.149 4.630 0.262 1.00 91.00 184 LEU A CA 1
ATOM 1422 C C . LEU A 1 184 ? -16.593 4.850 0.736 1.00 91.00 184 LEU A C 1
ATOM 1424 O O . LEU A 1 184 ? -17.088 5.977 0.723 1.00 91.00 184 LEU A O 1
ATOM 1428 N N . GLU A 1 185 ? -17.231 3.785 1.204 1.00 91.50 185 GLU A N 1
ATOM 1429 C CA . GLU A 1 185 ? -18.595 3.793 1.727 1.00 91.50 185 GLU A CA 1
ATOM 1430 C C . GLU A 1 185 ? -18.694 2.868 2.943 1.00 91.50 185 GLU A C 1
ATOM 1432 O O . GLU A 1 185 ? -18.200 1.737 2.916 1.00 91.50 185 GLU A O 1
ATOM 1437 N N . GLN A 1 186 ? -19.353 3.332 4.006 1.00 91.62 186 GLN A N 1
ATOM 1438 C CA . GLN A 1 186 ? -19.717 2.476 5.131 1.00 91.62 186 GLN A CA 1
ATOM 1439 C C . GLN A 1 186 ? -21.086 1.847 4.865 1.00 91.62 186 GLN A C 1
ATOM 1441 O O . GLN A 1 186 ? -22.061 2.548 4.598 1.00 91.62 186 GLN A O 1
ATOM 1446 N N . GLN A 1 187 ? -21.150 0.524 4.935 1.00 90.56 187 GLN A N 1
ATOM 1447 C CA . GLN A 1 187 ? -22.371 -0.247 4.746 1.00 90.56 187 GLN A CA 1
ATOM 1448 C C . GLN A 1 187 ? -23.240 -0.209 6.013 1.00 90.56 187 GLN A C 1
ATOM 1450 O O . GLN A 1 187 ? -22.782 0.117 7.110 1.00 90.56 187 GLN A O 1
ATOM 1455 N N . THR A 1 188 ? -24.514 -0.582 5.884 1.00 87.88 188 THR A N 1
ATOM 1456 C CA . THR A 1 188 ? -25.483 -0.556 6.997 1.00 87.88 188 THR A CA 1
ATOM 1457 C C . THR A 1 188 ? -25.142 -1.509 8.142 1.00 87.88 188 THR A C 1
ATOM 1459 O O . THR A 1 188 ? -25.609 -1.311 9.260 1.00 87.88 188 THR A O 1
ATOM 1462 N N . ASP A 1 189 ? -24.354 -2.549 7.870 1.00 86.50 189 ASP A N 1
ATOM 1463 C CA . ASP A 1 189 ? -23.856 -3.507 8.862 1.00 86.50 189 ASP A CA 1
ATOM 1464 C C . ASP A 1 189 ? -22.569 -3.034 9.568 1.00 86.50 189 ASP A C 1
ATOM 1466 O O . ASP A 1 189 ? -22.024 -3.749 10.408 1.00 86.50 189 ASP A O 1
ATOM 1470 N N . GLY A 1 190 ? -22.088 -1.827 9.249 1.00 87.81 190 GLY A N 1
ATOM 1471 C CA . GLY A 1 190 ? -20.864 -1.242 9.791 1.00 87.81 190 GLY A CA 1
ATOM 1472 C C . GLY A 1 190 ? -19.588 -1.639 9.045 1.00 87.81 190 GLY A C 1
ATOM 1473 O O . GLY A 1 190 ? -18.528 -1.086 9.352 1.00 87.81 190 GLY A O 1
ATOM 1474 N N . SER A 1 191 ? -19.664 -2.545 8.063 1.00 90.44 191 SER A N 1
ATOM 1475 C CA . SER A 1 191 ? -18.524 -2.901 7.215 1.00 90.44 191 SER A CA 1
ATOM 1476 C C . SER A 1 191 ? -18.146 -1.760 6.266 1.00 90.44 191 SER A C 1
ATOM 1478 O O . SER A 1 191 ? -18.951 -0.882 5.952 1.00 90.44 191 SER A O 1
ATOM 1480 N N . TRP A 1 192 ? -16.896 -1.758 5.803 1.00 93.12 192 TRP A N 1
ATOM 1481 C CA . TRP A 1 192 ? -16.394 -0.753 4.868 1.00 93.12 192 TRP A CA 1
ATOM 1482 C C . TRP A 1 192 ? -16.211 -1.338 3.479 1.00 93.12 192 TRP A C 1
ATOM 1484 O O . TRP A 1 192 ? -15.689 -2.443 3.301 1.00 93.12 192 TRP A O 1
ATOM 1494 N N . ARG A 1 193 ? -16.604 -0.549 2.484 1.00 91.38 193 ARG A N 1
ATOM 1495 C CA . ARG A 1 193 ? -16.454 -0.868 1.076 1.00 91.38 193 ARG A CA 1
ATOM 1496 C C . ARG A 1 193 ? -15.625 0.189 0.372 1.00 91.38 193 ARG A C 1
ATOM 1498 O O . ARG A 1 193 ? -15.774 1.377 0.637 1.00 91.38 193 ARG A O 1
ATOM 1505 N N . ALA A 1 194 ? -14.780 -0.258 -0.547 1.00 90.69 194 ALA A N 1
ATOM 1506 C CA . ALA A 1 194 ? -14.112 0.614 -1.496 1.00 90.69 194 ALA A CA 1
ATOM 1507 C C . ALA A 1 194 ? -13.895 -0.063 -2.843 1.00 90.69 194 ALA A C 1
ATOM 1509 O O . ALA A 1 194 ? -13.762 -1.286 -2.912 1.00 90.69 194 ALA A O 1
ATOM 1510 N N . GLY A 1 195 ? -13.804 0.748 -3.896 1.00 85.88 195 GLY A N 1
ATOM 1511 C CA . GLY A 1 195 ? -13.555 0.271 -5.255 1.00 85.88 195 GLY A CA 1
ATOM 1512 C C . GLY A 1 195 ? -12.072 0.135 -5.599 1.00 85.88 195 GLY A C 1
ATOM 1513 O O . GLY A 1 195 ? -11.714 -0.747 -6.375 1.00 85.88 195 GLY A O 1
ATOM 1514 N N . ALA A 1 196 ? -11.208 0.990 -5.041 1.00 84.69 196 ALA A N 1
ATOM 1515 C CA . ALA A 1 196 ? -9.772 0.941 -5.315 1.00 84.69 196 ALA A CA 1
ATOM 1516 C C . ALA A 1 196 ? -8.925 1.663 -4.258 1.00 84.69 196 ALA A C 1
ATOM 1518 O O . ALA A 1 196 ? -9.393 2.595 -3.605 1.00 84.69 196 ALA A O 1
ATOM 1519 N N . PHE A 1 197 ? -7.653 1.290 -4.151 1.00 84.19 197 PHE A N 1
ATOM 1520 C CA . PHE A 1 197 ? -6.603 2.099 -3.523 1.00 84.19 197 PHE A CA 1
ATOM 1521 C C . PHE A 1 197 ? -5.272 1.874 -4.251 1.00 84.19 197 PHE A C 1
ATOM 1523 O O . PHE A 1 197 ? -5.145 0.958 -5.068 1.00 84.19 197 PHE A O 1
ATOM 1530 N N . TYR A 1 198 ? -4.281 2.720 -3.977 1.00 78.88 198 TYR A N 1
ATOM 1531 C CA . TYR A 1 198 ? -2.947 2.601 -4.563 1.00 78.88 198 TYR A CA 1
ATOM 1532 C C . TYR A 1 198 ? -1.939 2.040 -3.554 1.00 78.88 198 TYR A C 1
ATOM 1534 O O . TYR A 1 198 ? -2.075 2.223 -2.354 1.00 78.88 198 TYR A O 1
ATOM 1542 N N . ILE A 1 199 ? -0.924 1.330 -4.020 1.00 82.00 199 ILE A N 1
ATOM 1543 C CA . ILE A 1 199 ? 0.225 0.895 -3.223 1.00 82.00 199 ILE A CA 1
ATOM 1544 C C . ILE A 1 199 ? 1.401 1.771 -3.652 1.00 82.00 199 ILE A C 1
ATOM 1546 O O . ILE A 1 199 ? 1.669 1.883 -4.845 1.00 82.00 199 ILE A O 1
ATOM 1550 N N . LEU A 1 200 ? 2.069 2.411 -2.700 1.00 77.25 200 LEU A N 1
ATOM 1551 C CA . LEU A 1 200 ? 3.255 3.242 -2.880 1.00 77.25 200 LEU A CA 1
ATOM 1552 C C . LEU A 1 200 ? 4.501 2.459 -2.491 1.00 77.25 200 LEU A C 1
ATOM 1554 O O . LEU A 1 200 ? 4.552 1.901 -1.409 1.00 77.25 200 LEU A O 1
ATOM 1558 N N . GLY A 1 201 ? 5.547 2.470 -3.300 1.00 74.75 201 GLY A N 1
ATOM 1559 C CA . GLY A 1 201 ? 6.841 1.945 -2.876 1.00 74.75 201 GLY A CA 1
ATOM 1560 C C . GLY A 1 201 ? 7.955 2.703 -3.556 1.00 74.75 201 GLY A C 1
ATOM 1561 O O . GLY A 1 201 ? 7.870 2.936 -4.759 1.00 74.75 201 GLY A O 1
ATOM 1562 N N . MET A 1 202 ? 8.993 3.061 -2.806 1.00 76.75 202 MET A N 1
ATOM 1563 C CA . MET A 1 202 ? 10.169 3.703 -3.370 1.00 76.75 202 MET A CA 1
ATOM 1564 C C . MET A 1 202 ? 11.165 2.639 -3.818 1.00 76.75 202 MET A C 1
ATOM 1566 O O . MET A 1 202 ? 11.662 1.865 -2.998 1.00 76.75 202 MET A O 1
ATOM 1570 N N . ALA A 1 203 ? 11.467 2.590 -5.114 1.00 75.62 203 ALA A N 1
ATOM 1571 C CA . ALA A 1 203 ? 12.395 1.601 -5.645 1.00 75.62 203 ALA A CA 1
ATOM 1572 C C . ALA A 1 203 ? 13.349 2.160 -6.706 1.00 75.62 203 ALA A C 1
ATOM 1574 O O . ALA A 1 203 ? 13.051 3.125 -7.418 1.00 75.62 203 ALA A O 1
ATOM 1575 N N . ASN A 1 204 ? 14.518 1.529 -6.836 1.00 74.06 204 ASN A N 1
ATOM 1576 C CA . ASN A 1 204 ? 15.484 1.845 -7.882 1.00 74.06 204 ASN A CA 1
ATOM 1577 C C . ASN A 1 204 ? 15.026 1.237 -9.218 1.00 74.06 204 ASN A C 1
ATOM 1579 O O . ASN A 1 204 ? 15.256 0.060 -9.518 1.00 74.06 204 ASN A O 1
ATOM 1583 N N . THR A 1 205 ? 14.394 2.069 -10.042 1.00 66.75 205 THR A N 1
ATOM 1584 C CA . THR A 1 205 ? 13.808 1.635 -11.319 1.00 66.75 205 THR A CA 1
ATOM 1585 C C . THR A 1 205 ? 14.832 1.191 -12.360 1.00 66.75 205 THR A C 1
ATOM 1587 O O . THR A 1 205 ? 14.538 0.264 -13.111 1.00 66.75 205 THR A O 1
ATOM 1590 N N . ASN A 1 206 ? 16.057 1.730 -12.352 1.00 63.50 206 ASN A N 1
ATOM 1591 C CA . ASN A 1 206 ? 17.132 1.266 -13.243 1.00 63.50 206 ASN A CA 1
ATOM 1592 C C . ASN A 1 206 ? 17.479 -0.204 -12.995 1.00 63.50 206 ASN A C 1
ATOM 1594 O O . ASN A 1 206 ? 17.822 -0.948 -13.913 1.00 63.50 206 ASN A O 1
ATOM 1598 N N . SER A 1 207 ? 17.394 -0.617 -11.735 1.00 63.25 207 SER A N 1
ATOM 1599 C CA . SER A 1 207 ? 17.720 -1.972 -11.315 1.00 63.25 207 SER A CA 1
ATOM 1600 C C . SER A 1 207 ? 16.543 -2.953 -11.413 1.00 63.25 207 SER A C 1
ATOM 1602 O O . SER A 1 207 ? 16.777 -4.141 -11.616 1.00 63.25 207 SER A O 1
ATOM 1604 N N . LEU A 1 208 ? 15.301 -2.456 -11.341 1.00 60.78 208 LEU A N 1
ATOM 1605 C CA . LEU A 1 208 ? 14.067 -3.242 -11.486 1.00 60.78 208 LEU A CA 1
ATOM 1606 C C . LEU A 1 208 ? 13.703 -3.543 -12.946 1.00 60.78 208 LEU A C 1
ATOM 1608 O O . LEU A 1 208 ? 13.330 -4.669 -13.257 1.00 60.78 208 LEU A O 1
ATOM 1612 N N . TYR A 1 209 ? 13.823 -2.553 -13.832 1.00 56.78 209 TYR A N 1
ATOM 1613 C CA . TYR A 1 209 ? 13.423 -2.650 -15.244 1.00 56.78 209 TYR A CA 1
ATOM 1614 C C . TYR A 1 209 ? 14.612 -2.940 -16.187 1.00 56.78 209 TYR A C 1
ATOM 1616 O O . TYR A 1 209 ? 14.448 -3.305 -17.352 1.00 56.78 209 TYR A O 1
ATOM 1624 N N . GLY A 1 210 ? 15.848 -2.828 -15.682 1.00 46.03 210 GLY A N 1
ATOM 1625 C CA . GLY A 1 210 ? 17.063 -2.941 -16.489 1.00 46.03 210 GLY A CA 1
ATOM 1626 C C . GLY A 1 210 ? 17.197 -1.809 -17.523 1.00 46.03 210 GLY A C 1
ATOM 1627 O O . GLY A 1 210 ? 16.317 -0.959 -17.655 1.00 46.03 210 GLY A O 1
ATOM 1628 N N . PRO A 1 211 ? 18.287 -1.776 -18.310 1.00 45.06 211 PRO A N 1
ATOM 1629 C CA . PRO A 1 211 ? 18.523 -0.717 -19.301 1.00 45.06 211 PRO A CA 1
ATOM 1630 C C . PRO A 1 211 ? 17.507 -0.702 -20.459 1.00 45.06 211 PRO A C 1
ATOM 1632 O O . PRO A 1 211 ? 17.518 0.224 -21.266 1.00 45.06 211 PRO A O 1
ATOM 1635 N N . ASN A 1 212 ? 16.647 -1.720 -20.559 1.00 46.12 212 ASN A N 1
ATOM 1636 C CA . ASN A 1 212 ? 15.711 -1.891 -21.667 1.00 46.12 212 ASN A CA 1
ATOM 1637 C C . ASN A 1 212 ? 14.275 -1.446 -21.354 1.00 46.12 212 ASN A C 1
ATOM 1639 O O . ASN A 1 212 ? 13.504 -1.324 -22.310 1.00 46.12 212 ASN A O 1
ATOM 1643 N N . GLY A 1 213 ? 13.949 -1.161 -20.083 1.00 38.44 213 GLY A N 1
ATOM 1644 C CA . GLY A 1 213 ? 12.584 -0.842 -19.650 1.00 38.44 213 GLY A CA 1
ATOM 1645 C C . GLY A 1 213 ? 11.696 -2.076 -19.573 1.00 38.44 213 GLY A C 1
ATOM 1646 O O . GLY A 1 213 ? 11.351 -2.616 -20.647 1.00 38.44 213 GLY A O 1
#